Protein AF-A0A524C2J3-F1 (afdb_monomer)

Mean predicted aligned error: 9.8 Å

Radius of gyration: 24.05 Å; Cα contacts (8 Å, |Δi|>4): 630; chains: 1; bounding box: 54×43×80 Å

Nearest PDB structures (foldseek):
  1f35-assembly1_A  TM=3.097E-01  e=4.005E+00  Mus musculus
  5nxs-assembly1_A  TM=2.143E-01  e=4.740E+00  Homo sapiens

Solvent-accessible surface area (backbone atoms only — not comparable to full-atom values): 17442 Å² total; per-residue (Å²): 131,71,32,49,28,33,58,62,60,66,23,78,57,45,54,46,43,82,61,30,35,40,32,39,33,28,34,30,38,31,29,28,42,49,84,61,30,38,32,60,63,39,73,42,32,37,38,36,24,43,32,28,34,34,87,50,83,94,39,43,89,39,78,69,48,78,44,80,75,43,82,50,74,32,69,89,36,64,69,56,37,45,51,48,51,35,52,34,54,51,50,33,58,75,70,66,40,42,68,43,22,35,40,36,24,36,8,58,61,59,72,57,93,68,51,91,83,75,58,92,71,59,67,71,56,44,54,50,45,24,58,38,30,61,66,44,25,78,40,89,79,49,56,45,48,79,42,64,49,99,86,66,51,46,25,35,44,33,40,69,37,50,98,61,31,65,77,75,56,70,80,63,82,42,52,34,50,49,37,55,46,30,70,42,19,32,48,34,37,33,34,38,33,23,21,47,98,28,25,35,32,38,38,46,34,32,48,30,66,39,63,50,82,93,65,84,54,76,79,53,75,40,63,65,48,50,51,49,49,50,44,35,35,70,78,62,65,61,45,38,53,49,19,42,38,38,40,26,29,7,72,56,28,57,71,72,42,91,48,27,91,78,42,69,81,36,68,67,42,48,51,42,52,53,54,48,51,53,51,42,49,53,35,34,47,59,66,69,48,64,90,70,68,64,99,43,67,64,58,57,55,72,68,45,55,76,67,56,43,54,48,53,55,48,54,49,51,50,50,52,50,54,52,54,54,67,74,72,111

pLDDT: mean 86.34, std 11.81, range [40.84, 98.5]

Secondary structure (DSSP, 8-state):
--EEEES--GGGG--B-SSEEEEEEEEEEEEE-TT--EEEEEEEEEEEEEEEEPSSTTTTTSEEEEEEEEEEE-TT-HHHHHHHHHHHHHHHHHTT-EEEEEEEEEE-TT--SS-TTS----HHHHHHHHHHHHHHHT-GGGSPPPEE-TT--EEEEEEEESTTGGGTS---SSHHHHHHHHHT-B-EEEEEEEEETTEEEEEEEEE--B-STT-----EE-HHHHHHHHHIIIII---EEEEEEEEEESGGGGGGSTTHHHHTT-HHHHHHHHHHHHHHHHHHHHHHS-TT--S-HHHHHHHS-HHHHHHHHHHHHHHHHHHHHHTT-

Foldseek 3Di:
DWAKEFPDACLLQWAAAQFWTKWDKWKFWWWAALVRHIYGQFTQWDWIWTFTWDPDPVGSLPTDDIGTPDTDHCLPPLVVVLVRLLNSLVVCLVVVIAGWAMKMKGFHLLPDCDDPQPDPDDPVLSVLLNVLQVVCNHPPQFTADWDADPVRTTITIEAEDDPCRCLNVPDDNGRLSVLLQQAQKWWKWKAWFKTARNHTYGQTQWIFIDRDPPDTRDIDGPPVSSVVCSCCSPVVSRIHTGIIMMTTTHPCSCVVRPCCVVNVPPPSSVVSVVVSVVSSVVSNCVVVVPPDPDPCPPVVLVPDDPVVNVVVVVVVVVVVVVVVVVVVD

Structure (mmCIF, N/CA/C/O backbone):
data_AF-A0A524C2J3-F1
#
_entry.id   AF-A0A524C2J3-F1
#
loop_
_atom_site.group_PDB
_atom_site.id
_atom_site.type_symbol
_atom_site.label_atom_id
_atom_site.label_alt_id
_atom_site.label_comp_id
_atom_site.label_asym_id
_atom_site.label_entity_id
_atom_site.label_seq_id
_atom_site.pdbx_PDB_ins_code
_atom_site.Cartn_x
_atom_site.Cartn_y
_atom_site.Cartn_z
_atom_site.occupancy
_atom_site.B_iso_or_equiv
_atom_site.auth_seq_id
_atom_site.auth_comp_id
_atom_site.auth_asym_id
_atom_site.auth_atom_id
_atom_site.pdbx_PDB_model_num
ATOM 1 N N . MET A 1 1 ? -3.504 -17.099 -0.729 1.00 67.12 1 MET A N 1
ATOM 2 C CA . MET A 1 1 ? -4.853 -16.984 -1.319 1.00 67.12 1 MET A CA 1
ATOM 3 C C . MET A 1 1 ? -4.925 -15.570 -1.822 1.00 67.12 1 MET A C 1
ATOM 5 O O . MET A 1 1 ? -4.769 -14.684 -0.989 1.00 67.12 1 MET A O 1
ATOM 9 N N . PRO A 1 2 ? -5.057 -15.384 -3.138 1.00 83.38 2 PRO A N 1
ATOM 10 C CA . PRO A 1 2 ? -5.010 -14.062 -3.730 1.00 83.38 2 PRO A CA 1
ATOM 11 C C . PRO A 1 2 ? -6.157 -13.193 -3.214 1.00 83.38 2 PRO A C 1
ATOM 13 O O . PRO A 1 2 ? -7.220 -13.700 -2.848 1.00 83.38 2 PRO A O 1
ATOM 16 N N . VAL A 1 3 ? -5.907 -11.893 -3.172 1.00 91.12 3 VAL A N 1
ATOM 17 C CA . VAL A 1 3 ? -6.818 -10.855 -2.702 1.00 91.12 3 VAL A CA 1
ATOM 18 C C . VAL A 1 3 ? -7.221 -9.994 -3.890 1.00 91.12 3 VAL A C 1
ATOM 20 O O . VAL A 1 3 ? -6.366 -9.598 -4.679 1.00 91.12 3 VAL A O 1
ATOM 23 N N . ASP A 1 4 ? -8.505 -9.673 -4.022 1.00 94.44 4 ASP A N 1
ATOM 24 C CA . ASP A 1 4 ? -8.926 -8.699 -5.025 1.00 94.44 4 ASP A CA 1
ATOM 25 C C . ASP A 1 4 ? -8.582 -7.281 -4.545 1.00 94.44 4 ASP A C 1
ATOM 27 O O . ASP A 1 4 ? -8.962 -6.881 -3.442 1.00 94.44 4 ASP A O 1
ATOM 31 N N . PHE A 1 5 ? -7.913 -6.499 -5.393 1.00 96.00 5 PHE A N 1
ATOM 32 C CA . PHE A 1 5 ? -7.704 -5.068 -5.180 1.00 96.00 5 PHE A CA 1
ATOM 33 C C . PHE A 1 5 ? -8.548 -4.271 -6.169 1.00 96.00 5 PHE A C 1
ATOM 35 O O . PHE A 1 5 ? -8.273 -4.249 -7.369 1.00 96.00 5 PHE A O 1
ATOM 42 N N . TYR A 1 6 ? -9.600 -3.641 -5.655 1.00 96.31 6 TYR A N 1
ATOM 43 C CA . TYR A 1 6 ? -10.536 -2.823 -6.411 1.00 96.31 6 TYR A CA 1
ATOM 44 C C . TYR A 1 6 ? -10.010 -1.400 -6.592 1.00 96.31 6 TYR A C 1
ATOM 46 O O . TYR A 1 6 ? -9.532 -0.773 -5.646 1.00 96.31 6 TYR A O 1
ATOM 54 N N . ASN A 1 7 ? -10.172 -0.888 -7.814 1.00 94.25 7 ASN A N 1
ATOM 55 C CA . ASN A 1 7 ? -9.629 0.386 -8.283 1.00 94.25 7 ASN A CA 1
ATOM 56 C C . ASN A 1 7 ? -8.127 0.510 -7.968 1.00 94.25 7 ASN A C 1
ATOM 58 O O . ASN A 1 7 ? -7.727 1.431 -7.256 1.00 94.25 7 ASN A O 1
ATOM 62 N N . PRO A 1 8 ? -7.301 -0.441 -8.438 1.00 93.50 8 PRO A N 1
ATOM 63 C CA . PRO A 1 8 ? -5.896 -0.490 -8.061 1.00 93.50 8 PRO A CA 1
ATOM 64 C C . PRO A 1 8 ? -5.144 0.773 -8.521 1.00 93.50 8 PRO A C 1
ATOM 66 O O . PRO A 1 8 ? -5.479 1.318 -9.578 1.00 93.50 8 PRO A O 1
ATOM 69 N N . PRO A 1 9 ? -4.128 1.222 -7.762 1.00 93.12 9 PRO A N 1
ATOM 70 C CA . PRO A 1 9 ? -3.228 2.305 -8.153 1.00 93.12 9 PRO A CA 1
ATOM 71 C C . PRO A 1 9 ? -2.594 2.063 -9.519 1.00 93.12 9 PRO A C 1
ATOM 73 O O . PRO A 1 9 ? -2.161 0.954 -9.800 1.00 93.12 9 PRO A O 1
ATOM 76 N N . GLU A 1 10 ? -2.478 3.092 -10.353 1.00 90.56 10 GLU A N 1
ATOM 77 C CA . GLU A 1 10 ? -1.939 2.944 -11.716 1.00 90.56 10 GLU A CA 1
ATOM 78 C C . GLU A 1 10 ? -0.479 2.447 -11.715 1.00 90.56 10 GLU A C 1
ATOM 80 O O . GLU A 1 10 ? -0.127 1.582 -12.507 1.00 90.56 10 GLU A O 1
ATOM 85 N N . ALA A 1 11 ? 0.341 2.863 -10.745 1.00 91.19 11 ALA A N 1
ATOM 86 C CA . ALA A 1 11 ? 1.736 2.423 -10.646 1.00 91.19 11 ALA A CA 1
ATOM 87 C C . ALA A 1 11 ? 1.920 0.907 -10.401 1.00 91.19 11 ALA A C 1
ATOM 89 O O . ALA A 1 11 ? 2.955 0.360 -10.768 1.00 91.19 11 ALA A O 1
ATOM 90 N N . ILE A 1 12 ? 0.935 0.195 -9.827 1.00 90.25 12 ILE A N 1
ATOM 91 C CA . ILE A 1 12 ? 1.041 -1.267 -9.608 1.00 90.25 12 ILE A CA 1
ATOM 92 C C . ILE A 1 12 ? 0.841 -2.075 -10.901 1.00 90.25 12 ILE A C 1
ATOM 94 O O . ILE A 1 12 ? 1.170 -3.260 -10.971 1.00 90.25 12 ILE A O 1
ATOM 98 N N . ILE A 1 13 ? 0.246 -1.436 -11.907 1.00 87.31 13 ILE A N 1
ATOM 99 C CA . ILE A 1 13 ? -0.053 -1.997 -13.223 1.00 87.31 13 ILE A CA 1
ATOM 100 C C . ILE A 1 13 ? 0.732 -1.277 -14.319 1.00 87.31 13 ILE A C 1
ATOM 102 O O . ILE A 1 13 ? 0.358 -1.405 -15.480 1.00 87.31 13 ILE A O 1
ATOM 106 N N . ALA A 1 14 ? 1.783 -0.537 -13.949 1.00 85.19 14 ALA A N 1
ATOM 107 C CA . ALA A 1 14 ? 2.591 0.225 -14.885 1.00 85.19 14 ALA A CA 1
ATOM 108 C C . ALA A 1 14 ? 3.114 -0.687 -15.999 1.00 85.19 14 ALA A C 1
ATOM 110 O O . ALA A 1 14 ? 3.692 -1.748 -15.731 1.00 85.19 14 ALA A O 1
ATOM 111 N N . ILE A 1 15 ? 2.873 -0.280 -17.241 1.00 83.44 15 ILE A N 1
ATOM 112 C CA . ILE A 1 15 ? 3.258 -1.041 -18.428 1.00 83.44 15 ILE A CA 1
ATOM 113 C C . ILE A 1 15 ? 4.455 -0.411 -19.133 1.00 83.44 15 ILE A C 1
ATOM 115 O O . ILE A 1 15 ? 4.786 0.757 -18.947 1.00 83.44 15 ILE A O 1
ATOM 119 N N . GLY A 1 16 ? 5.101 -1.196 -19.984 1.00 82.94 16 GLY A N 1
ATOM 120 C CA . GLY A 1 16 ? 6.107 -0.698 -20.907 1.00 82.94 16 GLY A CA 1
ATOM 121 C C . GLY A 1 16 ? 6.212 -1.598 -22.122 1.00 82.94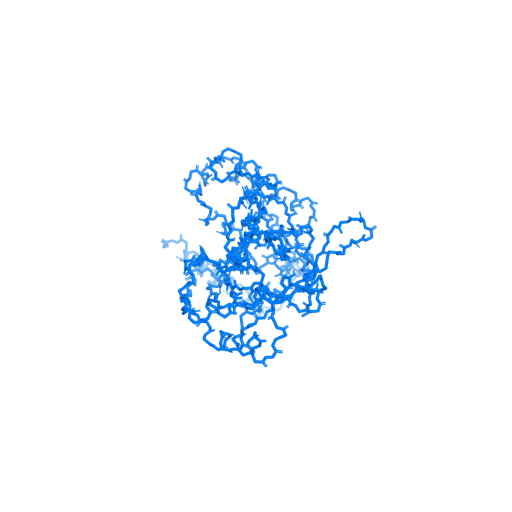 16 GLY A C 1
ATOM 122 O O . GLY A 1 16 ? 5.831 -2.769 -22.070 1.00 82.94 16 GLY A O 1
ATOM 123 N N . ASP A 1 17 ? 6.740 -1.030 -23.193 1.00 84.25 17 ASP A N 1
ATOM 124 C CA . ASP A 1 17 ? 7.004 -1.682 -24.464 1.00 84.25 17 ASP A CA 1
ATOM 125 C C . ASP A 1 17 ? 8.365 -1.232 -25.029 1.00 84.25 17 ASP A C 1
ATOM 127 O O . ASP A 1 17 ? 9.251 -0.781 -24.296 1.00 84.25 17 ASP A O 1
ATOM 131 N N . LYS A 1 18 ? 8.568 -1.435 -26.334 1.00 81.94 18 LYS A N 1
ATOM 132 C CA . LYS A 1 18 ? 9.791 -1.026 -27.036 1.00 81.94 18 LYS A CA 1
ATOM 133 C C . LYS A 1 18 ? 9.883 0.475 -27.269 1.00 81.94 18 LYS A C 1
ATOM 135 O O . LYS A 1 18 ? 10.983 0.972 -27.475 1.00 81.94 18 LYS A O 1
ATOM 140 N N . GLU A 1 19 ? 8.752 1.169 -27.298 1.00 86.12 19 GLU A N 1
ATOM 141 C CA . GLU A 1 19 ? 8.676 2.605 -27.557 1.00 86.12 19 GLU A CA 1
ATOM 142 C C . GLU A 1 19 ? 8.831 3.398 -26.256 1.00 86.12 19 GLU A C 1
ATOM 144 O O . GLU A 1 19 ? 9.357 4.511 -26.267 1.00 86.12 19 GLU A O 1
ATOM 149 N N . GLY A 1 20 ? 8.418 2.835 -25.120 1.00 87.25 20 GLY A N 1
ATOM 150 C CA . GLY A 1 20 ? 8.535 3.516 -23.841 1.00 87.25 20 GLY A CA 1
ATOM 151 C C . GLY A 1 20 ? 8.096 2.712 -22.627 1.00 87.25 20 GLY A C 1
ATOM 152 O O . GLY A 1 20 ? 7.863 1.505 -22.670 1.00 87.25 20 GLY A O 1
ATOM 153 N N . VAL A 1 21 ? 8.017 3.400 -21.494 1.00 89.50 21 VAL A N 1
ATOM 154 C CA . VAL A 1 21 ? 7.597 2.826 -20.214 1.00 89.50 21 VAL A CA 1
ATOM 155 C C . VAL A 1 21 ? 6.834 3.848 -19.380 1.00 89.50 21 VAL A C 1
ATOM 157 O O . VAL A 1 21 ? 7.144 5.041 -19.391 1.00 89.50 21 VAL A O 1
ATOM 160 N N . GLU A 1 22 ? 5.833 3.383 -18.639 1.00 90.62 22 GLU A N 1
ATOM 161 C CA . GLU A 1 22 ? 5.147 4.184 -17.634 1.00 90.62 22 GLU A CA 1
ATOM 162 C C . GLU A 1 22 ? 6.023 4.346 -16.394 1.00 90.62 22 GLU A C 1
ATOM 164 O O . GLU A 1 22 ? 6.475 3.371 -15.791 1.00 90.62 22 GLU A O 1
ATOM 169 N N . LEU A 1 23 ? 6.234 5.599 -16.001 1.00 90.88 23 LEU A N 1
ATOM 170 C CA . LEU A 1 23 ? 7.010 5.980 -14.833 1.00 90.88 23 LEU A CA 1
ATOM 171 C C . LEU A 1 23 ? 6.230 6.918 -13.923 1.00 90.88 23 LEU A C 1
ATOM 173 O O . LEU A 1 23 ? 5.396 7.701 -14.379 1.00 90.88 23 LEU A O 1
ATOM 177 N N . GLY A 1 24 ? 6.573 6.896 -12.642 1.00 91.44 24 GLY A N 1
ATOM 178 C CA . GLY A 1 24 ? 6.056 7.794 -11.628 1.00 91.44 24 GLY A CA 1
ATOM 179 C C . GLY A 1 24 ? 5.605 7.053 -10.376 1.00 91.44 24 GLY A C 1
ATOM 180 O O . GLY A 1 24 ? 6.148 6.006 -10.032 1.00 91.44 24 GLY A O 1
ATOM 181 N N . GLY A 1 25 ? 4.623 7.598 -9.665 1.00 93.19 25 GLY A N 1
ATOM 182 C CA . GLY A 1 25 ? 4.193 7.028 -8.398 1.00 93.19 25 GLY A CA 1
ATOM 183 C C . GLY A 1 25 ? 2.771 7.372 -7.993 1.00 93.19 25 GLY A C 1
ATOM 184 O O . GLY A 1 25 ? 2.171 8.356 -8.435 1.00 93.19 25 GLY A O 1
ATOM 185 N N . VAL A 1 26 ? 2.230 6.534 -7.113 1.00 95.44 26 VAL A N 1
ATOM 186 C CA . VAL A 1 26 ? 0.886 6.678 -6.558 1.00 95.44 26 VAL A CA 1
ATOM 187 C C . VAL A 1 26 ? 0.903 6.367 -5.071 1.00 95.44 26 VAL A C 1
ATOM 189 O O . VAL A 1 2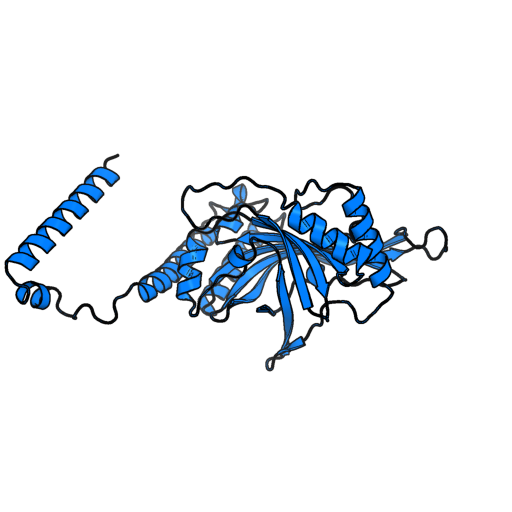6 ? 1.255 5.258 -4.672 1.00 95.44 26 VAL A O 1
ATOM 192 N N . LYS A 1 27 ? 0.411 7.310 -4.264 1.00 96.75 27 LYS A N 1
ATOM 193 C CA . LYS A 1 27 ? 0.181 7.121 -2.828 1.00 96.75 27 LYS A CA 1
ATOM 194 C C . LYS A 1 27 ? -1.307 7.232 -2.525 1.00 96.75 27 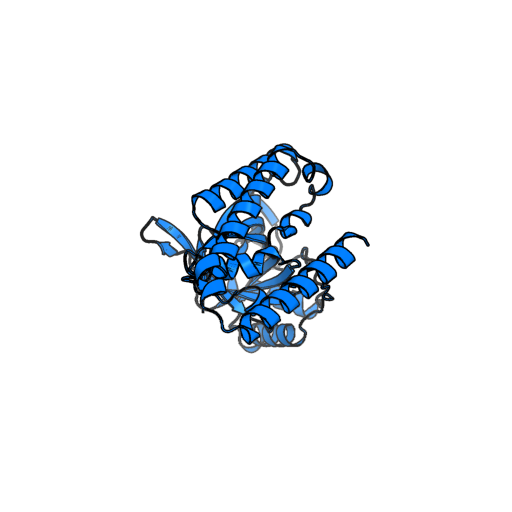LYS A C 1
ATOM 196 O O . LYS A 1 27 ? -1.923 8.268 -2.782 1.00 96.75 27 LYS A O 1
ATOM 201 N N . THR A 1 28 ? -1.884 6.178 -1.957 1.00 97.50 28 THR A N 1
ATOM 202 C CA . THR A 1 28 ? -3.331 6.043 -1.744 1.00 97.50 28 THR A CA 1
ATOM 203 C C . THR A 1 28 ? -3.685 5.601 -0.327 1.00 97.50 28 THR A C 1
ATOM 205 O O . THR A 1 28 ? -2.967 4.835 0.315 1.00 97.50 28 THR A O 1
ATOM 208 N N . LEU A 1 29 ? -4.848 6.049 0.135 1.00 98.31 29 LEU A N 1
ATOM 209 C CA . LEU A 1 29 ? -5.560 5.544 1.301 1.00 98.31 29 LEU A CA 1
ATOM 210 C C . LEU A 1 29 ? -6.307 4.266 0.905 1.00 98.31 29 LEU A C 1
ATOM 212 O O . LEU A 1 29 ? -7.045 4.252 -0.086 1.00 98.31 29 LEU A O 1
ATOM 216 N N . VAL A 1 30 ? -6.112 3.194 1.672 1.00 98.38 30 VAL A N 1
ATOM 217 C CA . VAL A 1 30 ? -6.676 1.875 1.365 1.00 98.38 30 VAL A CA 1
ATOM 218 C C . VAL A 1 30 ? -7.537 1.376 2.511 1.00 98.38 30 VAL A C 1
ATOM 220 O O . VAL A 1 30 ? -7.199 1.523 3.688 1.00 98.38 30 VAL A O 1
ATOM 223 N N . SER A 1 31 ? -8.652 0.743 2.164 1.00 98.06 31 SER A N 1
ATOM 224 C CA . SER A 1 31 ? -9.509 0.026 3.103 1.00 98.06 31 SER A CA 1
ATOM 225 C C . SER A 1 31 ? -9.599 -1.461 2.764 1.00 98.06 31 SER A C 1
ATOM 227 O O . SER A 1 31 ? -9.235 -1.885 1.664 1.00 98.06 31 SER A O 1
ATOM 229 N N . ILE A 1 32 ? -10.107 -2.243 3.718 1.00 97.06 32 ILE A N 1
ATOM 230 C CA . ILE A 1 32 ? -10.481 -3.643 3.524 1.00 97.06 32 ILE A CA 1
ATOM 231 C C . ILE A 1 32 ? -11.932 -3.918 3.907 1.00 97.06 32 ILE A C 1
ATOM 233 O O . ILE A 1 32 ? -12.475 -3.320 4.841 1.00 97.06 32 ILE A O 1
ATOM 237 N N . ASP A 1 33 ? -12.552 -4.863 3.201 1.00 94.94 33 ASP A N 1
ATOM 238 C CA . ASP A 1 33 ? -13.865 -5.408 3.551 1.00 94.94 33 ASP A CA 1
ATOM 239 C C . ASP A 1 33 ? -13.766 -6.687 4.411 1.00 94.94 33 ASP A C 1
ATOM 241 O O . ASP A 1 33 ? -12.694 -7.154 4.796 1.00 94.94 33 ASP A O 1
ATOM 245 N N . GLN A 1 34 ? -14.923 -7.279 4.717 1.00 91.62 34 GLN A N 1
ATOM 246 C CA . GLN A 1 34 ? -15.025 -8.527 5.483 1.00 91.62 34 GLN A CA 1
ATOM 247 C C . GLN A 1 34 ? -14.407 -9.754 4.786 1.00 91.62 34 GLN A C 1
ATOM 249 O O . GLN A 1 34 ? -14.156 -10.752 5.452 1.00 91.62 34 GLN A O 1
ATOM 254 N N . ASN A 1 35 ? -14.194 -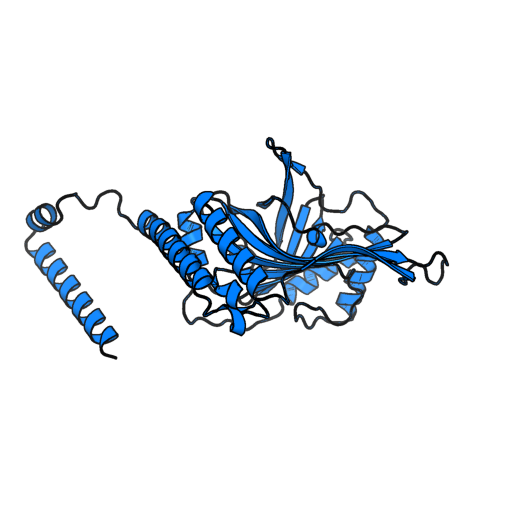9.693 3.468 1.00 90.88 35 ASN A N 1
ATOM 255 C CA . ASN A 1 35 ? -13.578 -10.753 2.671 1.00 90.88 35 ASN A CA 1
ATOM 256 C C . ASN A 1 35 ? -12.079 -10.494 2.452 1.00 90.88 35 ASN A C 1
ATOM 258 O O . ASN A 1 35 ? -11.450 -11.202 1.669 1.00 90.88 35 ASN A O 1
ATOM 262 N N . HIS A 1 36 ? -11.520 -9.491 3.136 1.00 91.88 36 HIS A N 1
ATOM 263 C CA . HIS A 1 36 ? -10.140 -9.047 2.999 1.00 91.88 36 HIS A CA 1
ATOM 264 C C . HIS A 1 36 ? -9.797 -8.446 1.628 1.00 91.88 36 HIS A C 1
ATOM 266 O O . HIS A 1 36 ? -8.624 -8.360 1.298 1.00 91.88 36 HIS A O 1
ATOM 272 N N . ASN A 1 37 ? -10.780 -8.007 0.835 1.00 94.75 37 ASN A N 1
ATOM 273 C CA . ASN A 1 37 ? -10.503 -7.318 -0.428 1.00 94.75 37 ASN A CA 1
ATOM 274 C C . ASN A 1 37 ? -9.999 -5.902 -0.163 1.00 94.75 37 ASN A C 1
ATOM 276 O O . ASN A 1 37 ? -10.549 -5.220 0.702 1.00 94.75 37 ASN A O 1
ATOM 280 N N . PHE A 1 38 ? -9.026 -5.439 -0.945 1.00 96.88 38 PHE A N 1
ATOM 281 C CA . PHE A 1 38 ? -8.523 -4.069 -0.867 1.00 96.88 38 PHE A CA 1
ATOM 282 C C . PHE A 1 38 ? -9.335 -3.119 -1.740 1.00 96.88 38 PHE A C 1
ATOM 284 O O . PHE A 1 38 ? -9.786 -3.480 -2.829 1.00 96.88 38 PHE A O 1
ATOM 291 N N . PHE A 1 39 ? -9.469 -1.876 -1.285 1.00 97.50 39 PHE A N 1
ATOM 292 C CA . PHE A 1 39 ? -10.118 -0.802 -2.029 1.00 97.50 39 PHE A CA 1
ATOM 293 C C . PHE A 1 39 ? -9.306 0.479 -1.913 1.00 97.50 39 PHE A C 1
ATOM 295 O O . PHE A 1 39 ? -9.003 0.919 -0.804 1.00 97.50 39 PHE A O 1
ATOM 302 N N . THR A 1 40 ? -9.007 1.096 -3.050 1.00 97.44 40 THR A N 1
ATOM 303 C CA . THR A 1 40 ? -8.544 2.484 -3.093 1.00 97.44 40 THR A CA 1
ATOM 304 C C . THR A 1 40 ? -9.724 3.395 -2.770 1.00 97.44 40 THR A C 1
ATOM 306 O O . THR A 1 40 ? -10.709 3.402 -3.510 1.00 97.44 40 THR A O 1
ATOM 309 N N . GLU A 1 41 ? -9.637 4.129 -1.661 1.00 96.69 41 GLU A N 1
ATOM 310 C CA . GLU A 1 41 ? -10.705 5.036 -1.207 1.00 96.69 41 GLU A CA 1
ATOM 311 C C . GLU A 1 41 ? -10.370 6.512 -1.476 1.00 96.69 41 GLU A C 1
ATOM 313 O O . GLU A 1 41 ? -11.267 7.324 -1.671 1.00 96.69 41 GLU A O 1
ATOM 318 N N . GLY A 1 42 ? -9.086 6.874 -1.535 1.00 93.94 42 GLY A N 1
ATOM 319 C CA . GLY A 1 42 ? -8.667 8.244 -1.824 1.00 93.94 42 GLY A CA 1
ATOM 320 C C . GLY A 1 42 ? -7.184 8.342 -2.162 1.00 93.94 42 GLY A C 1
ATOM 321 O O . GLY A 1 42 ? -6.369 7.638 -1.576 1.00 93.94 42 GLY A O 1
ATOM 322 N N . ASN A 1 43 ? -6.826 9.238 -3.081 1.00 94.81 43 ASN A N 1
ATOM 323 C CA . ASN A 1 43 ? -5.444 9.433 -3.523 1.00 94.81 43 ASN A CA 1
ATOM 324 C C . ASN A 1 43 ? -4.820 10.652 -2.838 1.00 94.81 43 ASN A C 1
ATOM 326 O O . ASN A 1 43 ? -5.422 11.723 -2.800 1.00 94.81 43 ASN A O 1
ATOM 330 N N . ILE A 1 44 ? -3.600 10.493 -2.327 1.00 96.19 44 ILE A N 1
ATOM 331 C CA . ILE A 1 44 ? -2.775 11.599 -1.821 1.00 96.19 44 ILE A CA 1
ATOM 332 C C . ILE A 1 44 ? -2.006 12.218 -2.982 1.00 96.19 44 ILE A C 1
ATOM 334 O O . ILE A 1 44 ? -1.985 13.438 -3.133 1.00 96.19 44 ILE A O 1
ATOM 338 N N . PHE A 1 45 ? -1.404 11.374 -3.820 1.00 95.88 45 PHE A N 1
ATOM 339 C CA . PHE A 1 45 ? -0.918 11.800 -5.120 1.00 95.88 45 PHE A CA 1
ATOM 340 C C . PHE A 1 45 ? -0.963 10.668 -6.145 1.00 95.88 45 PHE A C 1
ATOM 342 O O . PHE A 1 45 ? -0.971 9.482 -5.812 1.00 95.88 45 PHE A O 1
ATOM 349 N N . THR A 1 46 ? -0.994 11.062 -7.406 1.00 95.75 46 THR A N 1
ATOM 350 C CA . THR A 1 46 ? -0.793 10.241 -8.591 1.00 95.75 46 THR A CA 1
ATOM 351 C C . THR A 1 46 ? -0.022 11.088 -9.583 1.00 95.75 46 THR A C 1
ATOM 353 O O . THR A 1 46 ? -0.523 12.104 -10.059 1.00 95.75 46 THR A O 1
ATOM 356 N N . GLU A 1 47 ? 1.192 10.664 -9.886 1.00 94.25 47 GLU A N 1
ATOM 357 C CA . GLU A 1 47 ? 2.059 11.297 -10.867 1.00 94.25 47 GLU A CA 1
ATOM 358 C C . GLU A 1 47 ? 2.505 10.186 -11.808 1.00 94.25 47 GLU A C 1
ATOM 360 O O . GLU A 1 47 ? 3.329 9.373 -11.422 1.00 94.25 47 GLU A O 1
ATOM 365 N N . MET A 1 48 ? 1.920 10.102 -13.001 1.00 94.56 48 MET A N 1
ATOM 366 C CA . MET A 1 48 ? 2.244 9.080 -13.999 1.00 94.56 48 MET A CA 1
ATOM 367 C C . MET A 1 48 ? 2.630 9.755 -15.311 1.00 94.56 48 MET A C 1
ATOM 369 O O . MET A 1 48 ? 1.976 10.701 -15.764 1.00 94.56 48 MET A O 1
ATOM 373 N N . SER A 1 49 ? 3.699 9.271 -15.927 1.00 93.62 49 SER A N 1
ATOM 374 C CA . SER A 1 49 ? 4.235 9.765 -17.190 1.00 93.62 49 SER A CA 1
ATOM 375 C C . SER A 1 49 ? 4.616 8.603 -18.094 1.00 93.62 49 SER A C 1
ATOM 377 O O . SER A 1 49 ? 5.107 7.585 -17.626 1.00 93.62 49 SER A O 1
ATOM 379 N N . TRP A 1 50 ? 4.461 8.790 -19.398 1.00 93.75 50 TRP A N 1
ATOM 380 C CA . TRP A 1 50 ? 5.055 7.918 -20.400 1.00 93.75 50 TRP A CA 1
ATOM 381 C C . TRP A 1 50 ? 6.447 8.441 -20.749 1.00 93.75 50 TRP A C 1
ATOM 383 O O . TRP A 1 50 ? 6.579 9.574 -21.221 1.00 93.75 50 TRP A O 1
ATOM 393 N N . ALA A 1 51 ? 7.479 7.644 -20.501 1.00 91.19 51 ALA A N 1
ATOM 394 C CA . ALA A 1 51 ? 8.842 7.929 -20.924 1.00 91.19 51 ALA A CA 1
ATOM 395 C C . ALA A 1 51 ? 9.141 7.192 -22.227 1.00 91.19 51 ALA A C 1
ATOM 397 O O . ALA A 1 51 ? 9.110 5.967 -22.263 1.00 91.19 51 ALA A O 1
ATOM 398 N N . THR A 1 52 ? 9.411 7.944 -23.290 1.00 91.00 52 THR A N 1
ATOM 399 C CA . THR A 1 52 ? 9.737 7.406 -24.618 1.00 91.00 52 THR A CA 1
ATOM 400 C C . THR A 1 52 ? 11.239 7.166 -24.724 1.00 91.00 52 THR A C 1
ATOM 402 O O . THR A 1 52 ? 12.023 8.008 -24.274 1.00 91.00 52 THR A O 1
ATOM 405 N N . PHE A 1 53 ? 11.640 6.035 -25.300 1.00 88.06 53 PHE A N 1
ATOM 406 C CA . PHE A 1 53 ? 13.047 5.730 -25.558 1.00 88.06 53 PHE A CA 1
ATOM 407 C C . PHE A 1 53 ? 13.538 6.368 -26.862 1.00 88.06 53 PHE A C 1
ATOM 409 O O . PHE A 1 53 ? 12.741 6.691 -27.741 1.00 88.06 53 PHE A O 1
ATOM 416 N N . TYR A 1 54 ? 14.854 6.538 -26.999 1.00 85.50 54 TYR A N 1
ATOM 417 C CA . TYR A 1 54 ? 15.447 6.943 -28.277 1.00 85.50 54 TYR A CA 1
ATOM 418 C C . TYR A 1 54 ? 15.186 5.898 -29.372 1.00 85.50 54 TYR A C 1
ATOM 420 O O . TYR A 1 54 ? 15.226 4.693 -29.126 1.00 85.50 54 TYR A O 1
ATOM 428 N N . GLU A 1 55 ? 14.978 6.362 -30.608 1.00 80.94 55 GLU A N 1
ATOM 429 C CA . GLU A 1 55 ? 14.828 5.483 -31.776 1.00 80.94 55 GLU A CA 1
ATOM 430 C C . GLU A 1 55 ? 16.166 4.866 -32.231 1.00 80.94 55 GLU A C 1
ATOM 432 O O . GLU A 1 55 ? 16.170 3.844 -32.923 1.00 80.94 55 GLU A O 1
ATOM 437 N N . GLU A 1 56 ? 17.312 5.465 -31.876 1.00 85.12 56 GLU A N 1
ATOM 438 C CA . GLU A 1 56 ? 18.625 4.933 -32.250 1.00 85.12 56 GLU A CA 1
ATOM 439 C C . GLU A 1 56 ? 18.953 3.634 -31.491 1.00 85.12 56 GLU A C 1
ATOM 441 O O . GLU A 1 56 ? 18.869 3.576 -30.265 1.00 85.12 56 GLU A O 1
ATOM 446 N N . GLU A 1 57 ? 19.375 2.580 -32.207 1.00 74.12 57 GLU A N 1
ATOM 447 C CA . GLU A 1 57 ? 19.619 1.249 -31.618 1.00 74.12 57 GLU A CA 1
ATOM 448 C C . GLU A 1 57 ? 20.594 1.282 -30.427 1.00 74.12 57 GLU A C 1
ATOM 450 O O . GLU A 1 57 ? 20.394 0.556 -29.453 1.00 74.12 57 GLU A O 1
ATOM 455 N N . ASP A 1 58 ? 21.623 2.133 -30.470 1.00 79.25 58 ASP A N 1
ATOM 456 C CA . ASP A 1 58 ? 22.630 2.282 -29.415 1.00 79.25 58 ASP A CA 1
ATOM 457 C C . ASP A 1 58 ? 22.146 3.084 -28.193 1.00 79.25 58 ASP A C 1
ATOM 459 O O . ASP A 1 58 ? 22.779 3.022 -27.135 1.00 79.25 58 ASP A O 1
ATOM 463 N N . LEU A 1 59 ? 21.012 3.781 -28.312 1.00 78.44 59 LEU A N 1
ATOM 464 C CA . LEU A 1 59 ? 20.387 4.584 -27.258 1.00 78.44 59 LEU A CA 1
ATOM 465 C C . LEU A 1 59 ? 18.980 4.100 -26.879 1.00 78.44 59 LEU A C 1
ATOM 467 O O . LEU A 1 59 ? 18.368 4.690 -25.996 1.00 78.44 59 LEU A O 1
ATOM 471 N N . SER A 1 60 ? 18.501 3.003 -27.467 1.00 73.38 60 SER A N 1
ATOM 472 C CA . SER A 1 60 ? 17.142 2.449 -27.311 1.00 73.38 60 SER A CA 1
ATOM 473 C C . SER A 1 60 ? 16.708 2.087 -25.880 1.00 73.38 60 SER A C 1
ATOM 475 O O . SER A 1 60 ? 15.546 1.777 -25.641 1.00 73.38 60 SER A O 1
ATOM 477 N N . ASP A 1 61 ? 17.619 2.153 -24.908 1.00 70.56 61 ASP A N 1
ATOM 478 C CA . ASP A 1 61 ? 17.344 1.975 -23.477 1.00 70.56 61 ASP A CA 1
ATOM 479 C C . ASP A 1 61 ? 17.410 3.289 -22.670 1.00 70.56 61 ASP A C 1
ATOM 481 O O . ASP A 1 61 ? 17.236 3.275 -21.450 1.00 70.56 61 ASP A O 1
ATOM 485 N N . GLN A 1 62 ? 17.694 4.421 -23.316 1.00 82.31 62 GLN A N 1
ATOM 486 C CA . GLN A 1 62 ? 17.741 5.746 -22.700 1.00 82.31 62 GLN A CA 1
ATOM 487 C C . GLN A 1 62 ? 16.443 6.500 -22.968 1.00 82.31 62 GLN A C 1
ATOM 489 O O . GLN A 1 62 ? 15.869 6.404 -24.050 1.00 82.31 62 GLN A O 1
ATOM 494 N N . ILE A 1 63 ? 15.992 7.271 -21.980 1.00 84.25 63 ILE A N 1
ATOM 495 C CA . ILE A 1 63 ? 14.797 8.102 -22.121 1.00 84.25 63 ILE A CA 1
ATOM 496 C C . ILE A 1 63 ? 15.143 9.352 -22.926 1.00 84.25 63 ILE A C 1
ATOM 498 O O . ILE A 1 63 ? 16.036 10.110 -22.542 1.00 84.25 63 ILE A O 1
ATOM 502 N N . ASP A 1 64 ? 14.393 9.579 -23.998 1.00 87.81 64 ASP A N 1
ATOM 503 C CA . ASP A 1 64 ? 14.438 10.801 -24.799 1.00 87.81 64 ASP A CA 1
ATOM 504 C C . ASP A 1 64 ? 13.494 11.863 -24.217 1.00 87.81 64 ASP A C 1
ATOM 506 O O . ASP A 1 64 ? 13.898 12.972 -23.858 1.00 87.81 64 ASP A O 1
ATOM 510 N N . MET A 1 65 ? 12.224 11.493 -24.032 1.00 88.75 65 MET A N 1
ATOM 511 C CA . MET A 1 65 ? 11.165 12.429 -23.662 1.00 88.75 65 MET A CA 1
ATOM 512 C C . MET A 1 65 ? 10.226 11.854 -22.603 1.00 88.75 65 MET A C 1
ATOM 514 O O . MET A 1 65 ? 9.916 10.666 -22.596 1.00 88.75 65 MET A O 1
ATOM 518 N N . PHE A 1 66 ? 9.707 12.739 -21.749 1.00 90.44 66 PHE A N 1
ATOM 519 C CA . PHE A 1 66 ? 8.633 12.437 -20.808 1.00 90.44 66 PHE A CA 1
ATOM 520 C C . PHE A 1 66 ? 7.347 13.144 -21.223 1.00 90.44 66 PHE A C 1
ATOM 522 O O . PHE A 1 66 ? 7.331 14.359 -21.431 1.00 90.44 66 PHE A O 1
ATOM 529 N N . MET A 1 67 ? 6.252 12.394 -21.269 1.00 92.31 67 MET A N 1
ATOM 530 C CA . MET A 1 67 ? 4.908 12.927 -21.434 1.00 92.31 67 MET A CA 1
ATOM 531 C C . MET A 1 67 ? 4.083 12.603 -20.192 1.00 92.31 67 MET A C 1
ATOM 533 O O . MET A 1 67 ? 3.745 11.447 -19.949 1.00 92.31 67 MET A O 1
ATOM 537 N N . THR A 1 68 ? 3.723 13.622 -19.413 1.00 93.19 68 THR A N 1
ATOM 538 C CA . THR A 1 68 ? 2.823 13.446 -18.269 1.00 93.19 68 THR A CA 1
ATOM 539 C C . THR A 1 68 ? 1.464 12.940 -18.745 1.00 93.19 68 THR A C 1
ATOM 541 O O . THR A 1 68 ? 0.792 13.597 -19.539 1.00 93.19 68 THR A O 1
ATOM 544 N N . GLN A 1 69 ? 1.052 11.781 -18.238 1.00 92.69 69 GLN A N 1
ATOM 545 C CA . GLN A 1 69 ? -0.266 11.203 -18.497 1.00 92.69 69 GLN A CA 1
ATOM 546 C C . GLN A 1 69 ? -1.270 11.638 -17.430 1.00 92.69 69 GLN A C 1
ATOM 548 O O . GLN A 1 69 ? -2.422 11.937 -17.749 1.00 92.69 69 GLN A O 1
ATOM 553 N N . LYS A 1 70 ? -0.834 11.703 -16.166 1.00 93.19 70 LYS A N 1
ATOM 554 C CA . LYS A 1 70 ? -1.685 12.073 -15.036 1.00 93.19 70 LYS A CA 1
ATOM 555 C C . LYS A 1 70 ? -0.888 12.762 -13.936 1.00 93.19 70 LYS A C 1
ATOM 557 O O . LYS A 1 70 ? 0.200 12.321 -13.581 1.00 93.19 70 LYS A O 1
ATOM 562 N N . TYR A 1 71 ? -1.461 13.831 -13.393 1.00 93.75 71 TYR A N 1
ATOM 563 C CA . TYR A 1 71 ? -0.911 14.560 -12.258 1.00 93.75 71 TYR A CA 1
ATOM 564 C C . TYR A 1 71 ? -2.051 15.057 -11.366 1.00 93.75 71 TYR A C 1
ATOM 566 O O . TYR A 1 71 ? -2.773 15.990 -11.716 1.00 93.75 71 TYR A O 1
ATOM 574 N N . GLU A 1 72 ? -2.225 14.414 -10.219 1.00 93.56 72 GLU A N 1
ATOM 575 C CA . GLU A 1 72 ? -3.188 14.775 -9.180 1.00 93.56 72 GLU A CA 1
ATOM 576 C C . GLU A 1 72 ? -2.465 14.678 -7.841 1.00 93.56 72 GLU A C 1
ATOM 578 O O . GLU A 1 72 ? -2.005 13.600 -7.484 1.00 93.56 72 GLU A O 1
ATOM 583 N N . SER A 1 73 ? -2.331 15.772 -7.092 1.00 94.25 73 SER A N 1
ATOM 584 C CA . SER A 1 73 ? -1.594 15.755 -5.826 1.00 94.25 73 SER A CA 1
ATOM 585 C C . SER A 1 73 ? -2.200 16.720 -4.819 1.00 94.25 73 SER A C 1
ATOM 587 O O . SER A 1 73 ? -2.479 17.874 -5.136 1.00 94.25 73 SER A O 1
ATOM 589 N N . VAL A 1 74 ? -2.381 16.236 -3.593 1.00 94.75 74 VAL A N 1
ATOM 590 C CA . VAL A 1 74 ? -2.657 17.046 -2.398 1.00 94.75 74 VAL A CA 1
ATOM 591 C C . VAL A 1 74 ? -1.492 16.989 -1.409 1.00 94.75 74 VAL A C 1
ATOM 593 O O . VAL A 1 74 ? -1.619 17.440 -0.275 1.00 94.75 74 VAL A O 1
ATOM 596 N N . ARG A 1 75 ? -0.353 16.409 -1.815 1.00 88.94 75 ARG A N 1
ATOM 597 C CA . ARG A 1 75 ? 0.810 16.165 -0.948 1.00 88.94 75 ARG A CA 1
ATOM 598 C C . ARG A 1 75 ? 1.348 17.443 -0.307 1.00 88.94 75 ARG A C 1
ATOM 600 O O . ARG A 1 75 ? 1.870 17.387 0.796 1.00 88.94 75 ARG A O 1
ATOM 607 N N . GLU A 1 76 ? 1.194 18.571 -0.992 1.00 91.75 76 GLU A N 1
ATOM 608 C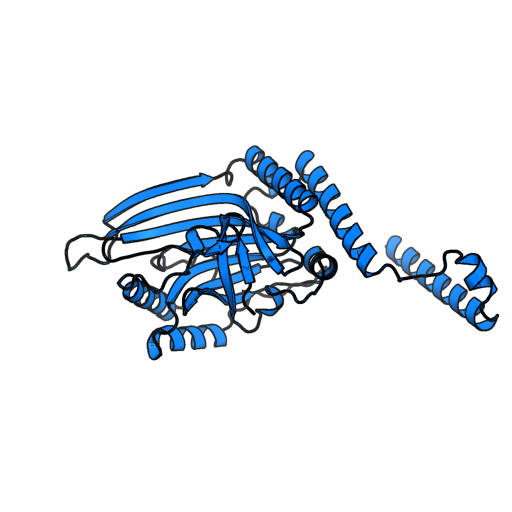 CA . GLU A 1 76 ? 1.716 19.883 -0.593 1.00 91.75 76 GLU A CA 1
ATOM 609 C C . GLU A 1 76 ? 0.608 20.856 -0.137 1.00 91.75 76 GLU A C 1
ATOM 611 O O . GLU A 1 76 ? 0.897 22.003 0.195 1.00 91.75 76 GLU A O 1
ATOM 616 N N . ASP A 1 77 ? -0.653 20.403 -0.077 1.00 96.38 77 ASP A N 1
ATOM 617 C CA . ASP A 1 77 ? -1.815 21.199 0.339 1.00 96.38 77 ASP A CA 1
ATOM 618 C C . ASP A 1 77 ? -2.442 20.609 1.622 1.00 96.38 77 ASP A C 1
ATOM 620 O O . ASP A 1 77 ? -3.186 19.623 1.556 1.00 96.38 77 ASP A O 1
ATOM 624 N N . PRO A 1 78 ? -2.174 21.203 2.803 1.00 97.00 78 PRO A N 1
ATOM 625 C CA . PRO A 1 78 ? -2.705 20.715 4.073 1.00 97.00 78 PRO A CA 1
ATOM 626 C C . PRO A 1 78 ? -4.238 20.664 4.131 1.00 97.00 78 PRO A C 1
ATOM 628 O O . PRO A 1 78 ? -4.796 19.718 4.690 1.00 97.00 78 PRO A O 1
ATOM 631 N N . GLU A 1 79 ? -4.933 21.657 3.567 1.00 97.69 79 GLU A N 1
ATOM 632 C CA . GLU A 1 79 ? -6.398 21.737 3.628 1.00 97.69 79 GLU A CA 1
ATOM 633 C C . GLU A 1 79 ? -7.035 20.674 2.729 1.00 97.69 79 GLU A C 1
ATOM 635 O O . GLU A 1 79 ? -7.961 19.964 3.143 1.00 97.69 79 GLU A O 1
ATOM 640 N N . ALA A 1 80 ? -6.513 20.516 1.509 1.00 97.31 80 ALA A N 1
ATOM 641 C CA . ALA A 1 80 ? -6.971 19.478 0.594 1.00 97.31 80 ALA A CA 1
ATOM 642 C C . ALA A 1 80 ? -6.668 18.072 1.134 1.00 97.31 80 ALA A C 1
ATOM 644 O O . ALA A 1 80 ? -7.528 17.191 1.052 1.00 97.31 80 ALA A O 1
ATOM 645 N N . LEU A 1 81 ? -5.499 17.871 1.753 1.00 97.75 81 LEU A N 1
ATOM 646 C CA . LEU A 1 81 ? -5.131 16.605 2.384 1.00 97.75 81 LEU A CA 1
ATOM 647 C C . LEU A 1 81 ? -6.083 16.243 3.531 1.00 97.75 81 LEU A C 1
ATOM 649 O O . LEU A 1 81 ? -6.604 15.126 3.563 1.00 97.75 81 LEU A O 1
ATOM 653 N N . VAL A 1 82 ? -6.380 17.189 4.433 1.00 98.19 82 VAL A N 1
ATOM 654 C CA . VAL A 1 82 ? -7.377 16.989 5.500 1.00 98.19 82 VAL A CA 1
ATOM 655 C C . VAL A 1 82 ? -8.725 16.602 4.906 1.00 98.19 82 VAL A C 1
ATOM 657 O O . VAL A 1 82 ? -9.341 15.637 5.360 1.00 98.19 82 VAL A O 1
ATOM 660 N N . LYS A 1 83 ? -9.180 17.316 3.872 1.00 98.06 83 LYS A N 1
ATOM 661 C CA . LYS A 1 83 ? -10.466 17.047 3.227 1.00 98.06 83 LYS A CA 1
ATOM 662 C C . LYS A 1 83 ? -10.540 15.625 2.667 1.00 98.06 83 LYS A C 1
ATOM 664 O O . LYS A 1 83 ? -11.549 14.960 2.896 1.00 98.06 83 LYS A O 1
ATOM 669 N N . ILE A 1 84 ? -9.488 15.160 1.986 1.00 97.88 84 ILE A N 1
ATOM 670 C CA . ILE A 1 84 ? -9.410 13.801 1.428 1.00 97.88 84 ILE A CA 1
ATOM 671 C C . ILE A 1 84 ? -9.421 12.744 2.533 1.00 97.88 84 ILE A C 1
ATOM 673 O O . ILE A 1 84 ? -10.166 11.768 2.434 1.00 97.88 84 ILE A O 1
ATOM 677 N N . ILE A 1 85 ? -8.642 12.928 3.603 1.00 98.31 85 ILE A N 1
ATOM 678 C CA . ILE A 1 85 ? -8.615 11.970 4.718 1.00 98.31 85 ILE A CA 1
ATOM 679 C C . ILE A 1 85 ? -9.994 11.903 5.382 1.00 98.31 85 ILE A C 1
ATOM 681 O O . ILE A 1 85 ? -10.535 10.817 5.583 1.00 98.31 85 ILE A O 1
ATOM 685 N N . VAL A 1 86 ? -10.597 13.055 5.681 1.00 98.50 86 VAL A N 1
ATOM 686 C CA . VAL A 1 86 ? -11.909 13.137 6.335 1.00 98.50 86 VAL A CA 1
ATOM 687 C C . VAL A 1 86 ? -12.998 12.476 5.489 1.00 98.50 86 VAL A C 1
ATOM 689 O O . VAL A 1 86 ? -13.764 11.669 6.022 1.00 98.50 86 VAL A O 1
ATOM 692 N N . SER A 1 87 ? -13.076 12.776 4.186 1.00 98.25 87 SER A N 1
ATOM 693 C CA . SER A 1 87 ? -14.072 12.150 3.306 1.00 98.25 87 SER A CA 1
ATOM 694 C C . SER A 1 87 ? -13.871 10.639 3.226 1.00 98.25 87 SER A C 1
ATOM 696 O O . SER A 1 87 ? -14.830 9.892 3.411 1.00 98.25 87 SER A O 1
ATOM 698 N N . THR A 1 88 ? -12.621 10.197 3.067 1.00 98.25 88 THR A N 1
ATOM 699 C CA . THR A 1 88 ? -12.251 8.778 3.005 1.00 98.25 88 THR A CA 1
ATOM 700 C C . THR A 1 88 ? -12.679 8.029 4.265 1.00 98.25 88 THR A C 1
ATOM 702 O O . THR A 1 88 ? -13.305 6.973 4.186 1.00 98.25 88 THR A O 1
ATOM 705 N N . ILE A 1 89 ? -12.401 8.580 5.450 1.00 98.50 89 ILE A N 1
ATOM 706 C CA . ILE A 1 89 ? -12.777 7.953 6.721 1.00 98.50 89 ILE A CA 1
ATOM 707 C C . ILE A 1 89 ? -14.297 7.775 6.826 1.00 98.50 89 ILE A C 1
ATOM 709 O O . ILE A 1 89 ? -14.766 6.693 7.189 1.00 98.50 89 ILE A O 1
ATOM 713 N N . TYR A 1 90 ? -15.085 8.794 6.477 1.00 98.38 90 TYR A N 1
ATOM 714 C CA . TYR A 1 90 ? -16.544 8.670 6.508 1.00 98.38 90 TYR A CA 1
ATOM 715 C C . TYR A 1 90 ? -17.075 7.684 5.462 1.00 98.38 90 TYR A C 1
ATOM 717 O O . TYR A 1 90 ? -18.002 6.930 5.762 1.00 98.38 90 TYR A O 1
ATOM 725 N N . GLU A 1 91 ? -16.494 7.641 4.264 1.00 98.00 91 GLU A N 1
ATOM 726 C CA . GLU A 1 91 ? -16.853 6.661 3.233 1.00 98.00 91 GLU A CA 1
ATOM 727 C C . GLU A 1 91 ? -16.573 5.225 3.685 1.00 98.00 91 GLU A C 1
ATOM 729 O O . GLU A 1 91 ? -17.443 4.362 3.549 1.00 98.00 91 GLU A O 1
ATOM 734 N N . ILE A 1 92 ? -15.423 4.976 4.315 1.00 98.12 92 ILE A N 1
ATOM 735 C CA . ILE A 1 92 ? -15.070 3.674 4.897 1.00 98.12 92 ILE A CA 1
ATOM 736 C C . ILE A 1 92 ? -16.110 3.237 5.935 1.00 98.12 92 ILE A C 1
ATOM 738 O O . ILE A 1 92 ? -16.590 2.100 5.886 1.00 98.12 92 ILE A O 1
ATOM 742 N N . ILE A 1 93 ? -16.499 4.136 6.846 1.00 97.56 93 ILE A N 1
ATOM 743 C CA . ILE A 1 93 ? -17.517 3.859 7.871 1.00 97.56 93 ILE A CA 1
ATOM 744 C C . ILE A 1 93 ? -18.868 3.548 7.212 1.00 97.56 93 ILE A C 1
ATOM 746 O O . ILE A 1 93 ? -19.494 2.531 7.520 1.00 97.56 93 ILE A O 1
ATOM 750 N N . ASN A 1 94 ? -19.312 4.393 6.277 1.00 97.38 94 ASN A N 1
ATOM 751 C CA . ASN A 1 94 ? -20.600 4.245 5.594 1.00 97.38 94 ASN A CA 1
ATOM 752 C C . ASN A 1 94 ? -20.687 2.937 4.796 1.00 97.38 94 ASN A C 1
ATOM 754 O O . ASN A 1 94 ? -21.733 2.285 4.776 1.00 97.38 94 ASN A O 1
ATOM 758 N N . ASN A 1 95 ? -19.573 2.522 4.193 1.00 96.69 95 ASN A N 1
ATOM 759 C CA . ASN A 1 95 ? -19.468 1.293 3.415 1.00 96.69 95 ASN A CA 1
ATOM 760 C C . ASN A 1 95 ? -19.163 0.050 4.267 1.00 96.69 95 ASN A C 1
ATOM 762 O O . ASN A 1 95 ? -19.010 -1.037 3.711 1.00 96.69 95 ASN A O 1
ATOM 766 N N . LYS A 1 96 ? -19.114 0.180 5.602 1.00 96.31 96 LYS A N 1
ATOM 767 C CA . LYS A 1 96 ? -18.812 -0.907 6.550 1.00 96.31 96 LYS A CA 1
ATOM 768 C C . LYS A 1 96 ? -17.488 -1.616 6.237 1.00 96.31 96 LYS A C 1
ATOM 770 O O . LYS A 1 96 ? -17.415 -2.845 6.243 1.00 96.31 96 LYS A O 1
ATOM 775 N N . LYS A 1 97 ? -16.451 -0.836 5.943 1.00 97.44 97 LYS A N 1
ATOM 776 C CA . LYS A 1 97 ? -15.075 -1.304 5.722 1.00 97.44 97 LYS A CA 1
ATOM 777 C C . LYS A 1 97 ? -14.186 -0.910 6.903 1.00 97.44 97 LYS A C 1
ATOM 779 O O . LYS A 1 97 ? -14.667 -0.297 7.856 1.00 97.44 97 LYS A O 1
ATOM 784 N N . ILE A 1 98 ? -12.906 -1.270 6.859 1.00 97.56 98 ILE A N 1
ATOM 785 C CA . ILE A 1 98 ? -11.886 -0.859 7.837 1.00 97.56 98 ILE A CA 1
ATOM 786 C C . ILE A 1 98 ? -10.737 -0.192 7.100 1.00 97.56 98 ILE A C 1
ATOM 788 O O . ILE A 1 98 ? -10.278 -0.709 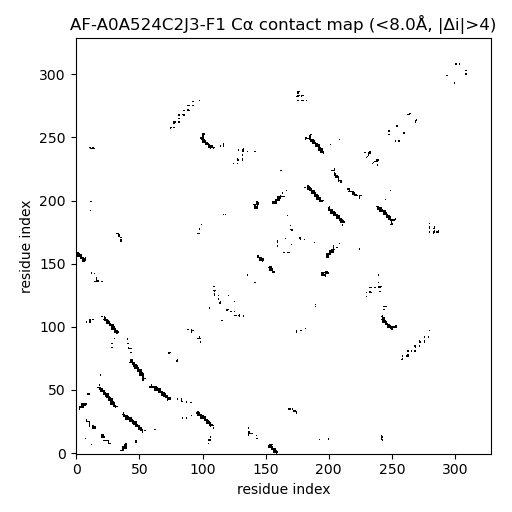6.087 1.00 97.56 98 ILE A O 1
ATOM 792 N N . PHE A 1 99 ? -10.267 0.945 7.610 1.00 98.19 99 PHE A N 1
ATOM 793 C CA . PHE A 1 99 ? -9.057 1.584 7.112 1.00 98.19 99 PHE A CA 1
ATOM 794 C C . PHE A 1 99 ? -7.874 0.641 7.326 1.00 98.19 99 PHE A C 1
ATOM 796 O O . PHE A 1 99 ? -7.565 0.265 8.460 1.00 98.19 99 PHE A O 1
ATOM 803 N N . TYR A 1 100 ? -7.255 0.236 6.225 1.00 97.94 100 TYR A N 1
ATOM 804 C CA . TYR A 1 100 ? -6.151 -0.707 6.227 1.00 97.94 100 TYR A CA 1
ATOM 805 C C . TYR A 1 100 ? -4.820 0.008 6.417 1.00 97.94 100 TYR A C 1
ATOM 807 O O . TYR A 1 100 ? -3.991 -0.458 7.194 1.00 97.94 100 TYR A O 1
ATOM 815 N N . GLY A 1 101 ? -4.633 1.144 5.746 1.00 97.81 101 GLY A N 1
ATOM 816 C CA . GLY A 1 101 ? -3.383 1.887 5.784 1.00 97.81 101 GLY A CA 1
ATOM 817 C C . GLY A 1 101 ? -3.180 2.778 4.563 1.00 97.81 101 GLY A C 1
ATOM 818 O O . GLY A 1 101 ? -4.125 3.088 3.831 1.00 97.81 101 GLY A O 1
ATOM 819 N N . ILE A 1 102 ? -1.927 3.161 4.335 1.00 97.94 102 ILE A N 1
ATOM 820 C CA . ILE A 1 102 ? -1.479 3.889 3.147 1.00 97.94 102 ILE A CA 1
ATOM 821 C C . ILE A 1 102 ? -0.606 2.959 2.314 1.00 97.94 102 ILE A C 1
ATOM 823 O O . ILE A 1 102 ? 0.310 2.326 2.838 1.00 97.94 102 ILE A O 1
ATOM 827 N N . MET A 1 103 ? -0.882 2.890 1.016 1.00 97.19 103 MET A N 1
ATOM 828 C CA . MET A 1 103 ? -0.023 2.197 0.062 1.00 97.19 103 MET A CA 1
ATOM 829 C C . MET A 1 103 ? 0.646 3.213 -0.856 1.00 97.19 103 MET A C 1
ATOM 831 O O . MET A 1 103 ? -0.019 4.109 -1.372 1.00 97.19 103 MET A O 1
ATOM 835 N N . ASP A 1 104 ? 1.949 3.059 -1.041 1.00 95.38 104 ASP A N 1
ATOM 836 C CA . ASP A 1 104 ? 2.796 3.861 -1.915 1.00 95.38 104 ASP A CA 1
ATOM 837 C C . ASP A 1 104 ? 3.435 2.935 -2.948 1.00 95.38 104 ASP A C 1
ATOM 839 O O . ASP A 1 104 ? 4.021 1.912 -2.587 1.00 95.38 104 ASP A O 1
ATOM 843 N N . PHE A 1 105 ? 3.288 3.268 -4.221 1.00 94.62 105 PHE A N 1
ATOM 844 C CA . PHE A 1 105 ? 3.829 2.506 -5.336 1.00 94.62 105 PHE A CA 1
ATOM 845 C C . PHE A 1 105 ? 4.646 3.432 -6.216 1.00 94.62 105 PHE A C 1
ATOM 847 O O . PHE A 1 105 ? 4.185 4.518 -6.563 1.00 94.62 105 PHE A O 1
ATOM 854 N N . GLU A 1 106 ? 5.818 2.967 -6.625 1.00 92.62 106 GLU A N 1
ATOM 855 C CA . GLU A 1 106 ? 6.717 3.717 -7.493 1.00 92.62 106 GLU A CA 1
ATOM 856 C C . GLU A 1 106 ? 7.122 2.849 -8.681 1.00 92.62 106 GLU A C 1
ATOM 858 O O . GLU A 1 106 ? 7.783 1.820 -8.524 1.00 92.62 106 GLU A O 1
ATOM 863 N N . ALA A 1 107 ? 6.705 3.266 -9.870 1.00 89.75 107 ALA A N 1
ATOM 864 C CA . ALA A 1 107 ? 7.141 2.709 -11.134 1.00 89.75 107 ALA A CA 1
ATOM 865 C C . ALA A 1 107 ? 8.297 3.568 -11.655 1.00 89.75 107 ALA A C 1
ATOM 867 O O . ALA A 1 107 ? 8.088 4.612 -12.254 1.00 89.75 107 ALA A O 1
ATOM 868 N N . ASP A 1 108 ? 9.534 3.164 -11.408 1.00 82.44 108 ASP A N 1
ATOM 869 C CA . ASP A 1 108 ? 10.731 3.871 -11.885 1.00 82.44 108 ASP A CA 1
ATOM 870 C C . ASP A 1 108 ? 11.515 3.042 -12.914 1.00 82.44 108 ASP A C 1
ATOM 872 O O . ASP A 1 108 ? 12.656 3.369 -13.241 1.00 82.44 108 ASP A O 1
ATOM 876 N N . ALA A 1 109 ? 10.929 1.926 -13.367 1.00 75.88 109 ALA A N 1
ATOM 877 C CA . ALA A 1 109 ? 11.573 0.879 -14.160 1.00 75.88 109 ALA A CA 1
ATOM 878 C C . ALA A 1 109 ? 12.941 0.429 -13.601 1.00 75.88 109 ALA A C 1
ATOM 880 O O . ALA A 1 109 ? 13.776 -0.098 -14.340 1.00 75.88 109 ALA A O 1
ATOM 881 N N . PHE A 1 110 ? 13.171 0.618 -12.294 1.00 80.19 110 PHE A N 1
ATOM 882 C CA . PHE A 1 110 ? 14.428 0.340 -11.601 1.00 80.19 110 PHE A CA 1
ATOM 883 C C . PHE A 1 110 ? 15.632 1.101 -12.181 1.00 80.19 110 PHE A C 1
ATOM 885 O O . PHE A 1 110 ? 16.768 0.635 -12.079 1.00 80.19 110 PHE A O 1
ATOM 892 N N . MET A 1 111 ? 15.387 2.258 -12.808 1.00 69.88 111 MET A N 1
ATOM 893 C CA . MET A 1 111 ? 16.422 3.098 -13.421 1.00 69.88 111 MET A CA 1
ATOM 894 C C . MET A 1 111 ? 17.123 4.013 -12.414 1.00 69.88 111 MET A C 1
ATOM 896 O O . MET A 1 111 ? 18.201 4.528 -12.713 1.00 69.88 111 MET A O 1
ATOM 900 N N . ASN A 1 112 ? 16.535 4.237 -11.234 1.00 63.53 112 ASN A N 1
ATOM 901 C CA . ASN A 1 112 ? 17.135 5.071 -10.203 1.00 63.53 112 ASN A CA 1
ATOM 902 C C . ASN A 1 112 ? 17.911 4.215 -9.190 1.00 63.53 112 ASN A C 1
ATOM 904 O O . ASN A 1 112 ? 17.403 3.245 -8.632 1.00 63.53 112 ASN A O 1
ATOM 908 N N . GLU A 1 113 ? 19.164 4.588 -8.930 1.00 53.72 113 GLU A N 1
ATOM 909 C CA . GLU A 1 113 ? 20.055 3.860 -8.014 1.00 53.72 113 GLU A CA 1
ATOM 910 C C . GLU A 1 113 ? 19.639 3.999 -6.540 1.00 53.72 113 GLU A C 1
ATOM 912 O O . GLU A 1 113 ? 20.011 3.180 -5.697 1.00 53.72 113 GLU A O 1
ATOM 917 N N . ASN A 1 114 ? 18.859 5.034 -6.222 1.00 50.19 114 ASN A N 1
ATOM 918 C CA . ASN A 1 114 ? 18.292 5.248 -4.900 1.00 50.19 114 ASN A CA 1
ATOM 919 C C . ASN A 1 114 ? 16.846 4.761 -4.907 1.00 50.19 114 ASN A C 1
ATOM 921 O O . ASN A 1 114 ? 15.979 5.456 -5.431 1.00 50.19 114 ASN A O 1
ATOM 925 N N . SER A 1 115 ? 16.573 3.602 -4.301 1.00 52.78 115 SER A N 1
ATOM 926 C CA . SER A 1 115 ? 15.183 3.201 -4.071 1.00 52.78 115 SER A CA 1
ATOM 927 C C . SER A 1 115 ? 14.500 4.284 -3.225 1.00 52.78 115 SER A C 1
ATOM 929 O O . SER A 1 115 ? 14.950 4.604 -2.116 1.00 52.78 115 SER A O 1
ATOM 931 N N . VAL A 1 116 ? 13.427 4.893 -3.732 1.00 53.22 116 VAL A N 1
ATOM 932 C CA . VAL A 1 116 ? 12.743 5.988 -3.018 1.00 53.22 116 VAL A CA 1
ATOM 933 C C . VAL A 1 116 ? 12.040 5.467 -1.760 1.00 53.22 116 VAL A C 1
ATOM 935 O O . VAL A 1 116 ? 11.701 6.229 -0.857 1.00 53.22 116 VAL A O 1
ATOM 938 N N . ILE A 1 117 ? 11.941 4.143 -1.604 1.00 59.66 117 ILE A N 1
ATOM 939 C CA . ILE A 1 117 ? 11.277 3.488 -0.473 1.00 59.66 117 ILE A CA 1
ATOM 940 C C . ILE A 1 117 ? 12.241 3.145 0.689 1.00 59.66 117 ILE A C 1
ATOM 942 O O . ILE A 1 117 ? 11.871 2.496 1.667 1.00 59.66 117 ILE A O 1
ATOM 946 N N . GLY A 1 118 ? 13.480 3.645 0.660 1.00 62.28 118 GLY A N 1
ATOM 947 C CA . GLY A 1 118 ? 14.391 3.565 1.810 1.00 62.28 118 GLY A CA 1
ATOM 948 C C . GLY A 1 118 ? 15.065 2.202 2.000 1.00 62.28 118 GLY A C 1
ATOM 949 O O . GLY A 1 118 ? 15.616 1.936 3.070 1.00 62.28 118 GLY A O 1
ATOM 950 N N . LEU A 1 119 ? 15.068 1.358 0.965 1.00 70.00 119 LEU A N 1
ATOM 951 C CA . LEU A 1 119 ? 15.807 0.100 0.940 1.00 70.00 119 LEU A CA 1
ATOM 952 C C . LEU A 1 119 ? 17.231 0.327 0.409 1.00 70.00 119 LEU A C 1
ATOM 954 O O . LEU A 1 119 ? 17.445 0.833 -0.692 1.00 70.00 119 LEU A O 1
ATOM 958 N N . LYS A 1 120 ? 18.238 -0.097 1.174 1.00 74.56 120 LYS A N 1
ATOM 959 C CA . LYS A 1 120 ? 19.628 -0.138 0.695 1.00 74.56 120 LYS A CA 1
ATOM 960 C C . LYS A 1 120 ? 19.909 -1.507 0.094 1.00 74.56 120 LYS A C 1
ATOM 962 O O . LYS A 1 120 ? 20.311 -2.418 0.811 1.00 74.56 120 LYS A O 1
ATOM 967 N N . ILE A 1 121 ? 19.661 -1.648 -1.204 1.00 76.75 121 ILE A N 1
ATOM 968 C CA . ILE A 1 121 ? 19.849 -2.905 -1.937 1.00 76.75 121 ILE A CA 1
ATOM 969 C C . ILE A 1 121 ? 21.142 -2.845 -2.756 1.00 76.75 121 ILE A C 1
ATOM 971 O O . ILE A 1 121 ? 21.553 -1.781 -3.212 1.00 76.75 121 ILE A O 1
ATOM 975 N N . ASP A 1 122 ? 21.802 -3.993 -2.921 1.00 80.88 122 ASP A N 1
ATOM 976 C CA . ASP A 1 122 ? 23.025 -4.106 -3.713 1.00 80.88 122 ASP A CA 1
ATOM 977 C C . ASP A 1 122 ? 22.792 -3.782 -5.200 1.00 80.88 122 ASP A C 1
ATOM 979 O O . ASP A 1 122 ? 21.825 -4.231 -5.822 1.00 80.88 122 ASP A O 1
ATOM 983 N N . TYR A 1 123 ? 23.749 -3.068 -5.794 1.00 80.62 123 TYR A N 1
ATOM 984 C CA . TYR A 1 123 ? 23.719 -2.654 -7.197 1.00 80.62 123 TYR A CA 1
ATOM 985 C C . TYR A 1 123 ? 23.559 -3.812 -8.180 1.00 80.62 123 TYR A C 1
ATOM 987 O O . TYR A 1 123 ? 22.898 -3.667 -9.209 1.00 80.62 123 TYR A O 1
ATOM 995 N N . LYS A 1 124 ? 24.147 -4.981 -7.898 1.00 83.50 124 LYS A N 1
ATOM 996 C CA . LYS A 1 124 ? 24.005 -6.131 -8.795 1.00 83.50 124 LYS A CA 1
ATOM 997 C C . LYS A 1 124 ? 22.559 -6.580 -8.855 1.00 83.50 124 LYS A C 1
ATOM 999 O O . LYS A 1 124 ? 22.110 -6.962 -9.931 1.00 83.50 124 LYS A O 1
ATOM 1004 N N . PHE A 1 125 ? 21.837 -6.525 -7.740 1.00 84.19 125 PHE A N 1
ATOM 1005 C CA . PHE A 1 125 ? 20.427 -6.883 -7.715 1.00 84.19 125 PHE A CA 1
ATOM 1006 C C . PHE A 1 125 ? 19.584 -5.855 -8.471 1.00 84.19 125 PHE A C 1
ATOM 1008 O O . PHE A 1 125 ? 18.824 -6.264 -9.342 1.00 84.19 125 PHE A O 1
ATOM 1015 N N . ILE A 1 126 ? 19.791 -4.550 -8.252 1.00 84.31 126 ILE A N 1
ATOM 1016 C CA . ILE A 1 126 ? 19.081 -3.483 -8.991 1.00 84.31 126 ILE A CA 1
ATOM 1017 C C . ILE A 1 126 ? 19.265 -3.648 -10.505 1.00 84.31 126 ILE A C 1
ATOM 1019 O O . ILE A 1 126 ? 18.284 -3.732 -11.240 1.00 84.31 126 ILE A O 1
ATOM 1023 N N . ASN A 1 127 ? 20.504 -3.842 -10.965 1.00 83.25 127 ASN A N 1
ATOM 1024 C CA . ASN A 1 127 ? 20.782 -4.101 -12.381 1.00 83.25 127 ASN A CA 1
ATOM 1025 C C . ASN A 1 127 ? 20.049 -5.342 -12.907 1.00 83.25 127 ASN A C 1
ATOM 1027 O O . ASN A 1 127 ? 19.669 -5.404 -14.069 1.00 83.25 127 ASN A O 1
ATOM 1031 N N . SER A 1 128 ? 19.828 -6.339 -12.056 1.00 86.12 128 SER A N 1
ATOM 1032 C CA . SER A 1 128 ? 19.106 -7.557 -12.431 1.00 86.12 128 SER A CA 1
ATOM 1033 C C . SER A 1 128 ? 17.606 -7.333 -12.554 1.00 86.12 128 SER A C 1
ATOM 1035 O O . SER A 1 128 ? 16.975 -7.937 -13.420 1.00 86.12 128 SER A O 1
ATOM 1037 N N . LEU A 1 129 ? 17.045 -6.473 -11.699 1.00 87.12 129 LEU A N 1
ATOM 1038 C CA . LEU A 1 129 ? 15.659 -6.030 -11.804 1.00 87.12 129 LEU A CA 1
ATOM 1039 C C . LEU A 1 129 ? 15.460 -5.255 -13.098 1.00 87.12 129 LEU A C 1
ATOM 1041 O O . LEU A 1 129 ? 14.578 -5.616 -13.870 1.00 87.12 129 LEU A O 1
ATOM 1045 N N . MET A 1 130 ? 16.327 -4.274 -13.361 1.00 85.56 130 MET A N 1
ATOM 1046 C CA . MET A 1 130 ? 16.297 -3.467 -14.576 1.00 85.56 130 MET A CA 1
ATOM 1047 C C . MET A 1 130 ? 16.384 -4.361 -15.818 1.00 85.56 130 MET A C 1
ATOM 1049 O O . MET A 1 130 ? 15.476 -4.360 -16.638 1.00 85.56 130 MET A O 1
ATOM 1053 N N . GLU A 1 131 ? 17.405 -5.214 -15.931 1.00 85.31 131 GLU A N 1
ATOM 1054 C CA . GLU A 1 131 ? 17.566 -6.107 -17.089 1.00 85.31 131 GLU A CA 1
ATOM 1055 C C . GLU A 1 131 ? 16.404 -7.098 -17.264 1.00 85.31 131 GLU A C 1
ATOM 1057 O O . GLU A 1 131 ? 16.075 -7.484 -18.387 1.00 85.31 131 GLU A O 1
ATOM 1062 N N . SER A 1 132 ? 15.762 -7.524 -16.173 1.00 85.31 132 SER A N 1
ATOM 1063 C CA . SER A 1 132 ? 14.547 -8.337 -16.264 1.00 85.31 132 SER A CA 1
ATOM 1064 C C . SER A 1 132 ? 13.362 -7.519 -16.755 1.00 85.31 132 SER A C 1
ATOM 1066 O O . SER A 1 132 ? 12.722 -7.933 -17.721 1.00 85.31 132 SER A O 1
ATOM 1068 N N . HIS A 1 133 ? 13.123 -6.350 -16.147 1.00 84.12 133 HIS A N 1
ATOM 1069 C CA . HIS A 1 133 ? 12.097 -5.386 -16.544 1.00 84.12 133 HIS A CA 1
ATOM 1070 C C . HIS A 1 133 ? 12.174 -5.124 -18.051 1.00 84.12 133 HIS A C 1
ATOM 1072 O O . HIS A 1 133 ? 11.189 -5.310 -18.766 1.00 84.12 133 HIS A O 1
ATOM 1078 N N . LYS A 1 134 ? 13.386 -4.855 -18.557 1.00 81.69 134 LYS A N 1
ATOM 1079 C CA . LYS A 1 134 ? 13.643 -4.632 -19.981 1.00 81.69 134 LYS A CA 1
ATOM 1080 C C . LYS A 1 134 ? 13.140 -5.759 -20.882 1.00 81.69 134 LYS A C 1
ATOM 1082 O O . LYS A 1 134 ? 12.489 -5.489 -21.884 1.00 81.69 134 LYS A O 1
ATOM 1087 N N . LYS A 1 135 ? 13.403 -7.017 -20.510 1.00 80.19 135 LYS A N 1
ATOM 1088 C CA . LYS A 1 135 ? 12.997 -8.209 -21.280 1.00 80.19 135 LYS A CA 1
ATOM 1089 C C . LYS A 1 135 ? 11.487 -8.442 -21.298 1.00 80.19 135 LYS A C 1
ATOM 1091 O O . LYS A 1 135 ? 10.999 -9.166 -22.163 1.00 80.19 135 LYS A O 1
ATOM 1096 N N . ILE A 1 136 ? 10.755 -7.928 -20.311 1.00 76.44 136 ILE A N 1
ATOM 1097 C CA . ILE A 1 136 ? 9.299 -8.104 -20.212 1.00 76.44 136 ILE A CA 1
ATOM 1098 C C . ILE A 1 136 ? 8.552 -7.109 -21.075 1.00 76.44 136 ILE A C 1
ATOM 1100 O O . ILE A 1 136 ? 7.519 -7.494 -21.612 1.00 76.44 136 ILE A O 1
ATOM 1104 N N . ARG A 1 137 ? 9.077 -5.884 -21.224 1.00 72.25 137 ARG A N 1
ATOM 1105 C CA . ARG A 1 137 ? 8.482 -4.832 -22.065 1.00 72.25 137 ARG A CA 1
ATOM 1106 C C . ARG A 1 137 ? 8.113 -5.355 -23.458 1.00 72.25 137 ARG A C 1
ATOM 1108 O O . ARG A 1 137 ? 7.053 -5.063 -23.987 1.00 72.25 137 ARG A O 1
ATOM 1115 N N . ASP A 1 138 ? 8.922 -6.258 -24.000 1.00 68.50 138 ASP A N 1
ATOM 1116 C CA . ASP A 1 138 ? 8.687 -6.887 -25.304 1.00 68.50 138 ASP A CA 1
ATOM 1117 C C . ASP A 1 138 ? 7.514 -7.895 -25.350 1.00 68.50 138 ASP A C 1
ATOM 1119 O O . ASP A 1 138 ? 7.294 -8.538 -26.379 1.00 68.50 138 ASP A O 1
ATOM 1123 N N . SER A 1 139 ? 6.782 -8.103 -24.251 1.00 67.31 139 SER A N 1
ATOM 1124 C CA . SER A 1 139 ? 5.788 -9.167 -24.089 1.00 67.31 139 SER A CA 1
ATOM 1125 C C . SER A 1 139 ? 4.490 -8.648 -23.453 1.00 67.31 139 SER A C 1
ATOM 1127 O O . SER A 1 139 ? 4.370 -8.563 -22.233 1.00 67.31 139 SER A O 1
ATOM 1129 N N . GLU A 1 140 ? 3.474 -8.411 -24.288 1.00 61.19 140 GLU A N 1
ATOM 1130 C CA . GLU A 1 140 ? 2.167 -7.843 -23.894 1.00 61.19 140 GLU A CA 1
ATOM 1131 C C . GLU A 1 140 ? 1.399 -8.665 -22.834 1.00 61.19 140 GLU A C 1
ATOM 1133 O O . GLU A 1 140 ? 0.627 -8.119 -22.050 1.00 61.19 140 GLU A O 1
ATOM 1138 N N . ASP A 1 141 ? 1.621 -9.980 -22.759 1.00 65.56 141 ASP A N 1
ATOM 1139 C CA . ASP A 1 141 ? 0.842 -10.892 -21.903 1.00 65.56 141 ASP A CA 1
ATOM 1140 C C . ASP A 1 141 ? 1.306 -10.979 -20.443 1.00 65.56 141 ASP A C 1
ATOM 1142 O O . ASP A 1 141 ? 0.735 -11.744 -19.656 1.00 65.56 141 ASP A O 1
ATOM 1146 N N . LYS A 1 142 ? 2.367 -10.257 -20.075 1.00 72.69 142 LYS A N 1
ATOM 1147 C CA . LYS A 1 142 ? 3.029 -10.466 -18.786 1.00 72.69 142 LYS A CA 1
ATOM 1148 C C . LYS A 1 142 ? 2.554 -9.549 -17.677 1.00 72.69 142 LYS A C 1
ATOM 1150 O O . LYS A 1 142 ? 2.773 -9.919 -16.540 1.00 72.69 142 LYS A O 1
ATOM 1155 N N . PHE A 1 143 ? 1.895 -8.428 -17.959 1.00 77.19 143 PHE A N 1
ATOM 1156 C CA . PHE A 1 143 ? 1.457 -7.484 -16.925 1.00 77.19 143 PHE A CA 1
ATOM 1157 C C . PHE A 1 143 ? 0.170 -7.934 -16.198 1.00 77.19 143 PHE A C 1
ATOM 1159 O O . PHE A 1 143 ? -0.591 -8.758 -16.724 1.00 77.19 143 PHE A O 1
ATOM 1166 N N . PRO A 1 144 ? -0.108 -7.417 -14.982 1.00 81.88 144 PRO A N 1
ATOM 1167 C CA . PRO A 1 144 ? -1.304 -7.771 -14.231 1.00 81.88 144 PRO A CA 1
ATOM 1168 C C . PRO A 1 144 ? -2.581 -7.461 -15.017 1.00 81.88 144 PRO A C 1
ATOM 1170 O O . PRO A 1 144 ? -2.756 -6.374 -15.569 1.00 81.88 144 PRO A O 1
ATOM 1173 N N . ARG A 1 145 ? -3.511 -8.417 -15.052 1.00 84.44 145 ARG A N 1
ATOM 1174 C CA . ARG A 1 145 ? -4.743 -8.293 -15.834 1.00 84.44 145 ARG A CA 1
ATOM 1175 C C . ARG A 1 145 ? -5.815 -7.565 -15.041 1.00 84.44 145 ARG A C 1
ATOM 1177 O O . ARG A 1 145 ? -6.258 -8.034 -13.993 1.00 84.44 145 ARG A O 1
ATOM 1184 N N . ILE A 1 146 ? -6.299 -6.457 -15.593 1.00 87.88 146 ILE A N 1
ATOM 1185 C CA . ILE A 1 146 ? -7.451 -5.744 -15.044 1.00 87.88 146 ILE A CA 1
ATOM 1186 C C . ILE A 1 146 ? -8.725 -6.497 -15.427 1.00 87.88 146 ILE A C 1
ATOM 1188 O O . ILE A 1 146 ? -9.085 -6.598 -16.600 1.00 87.88 146 ILE A O 1
ATOM 1192 N N . VAL A 1 147 ? -9.444 -6.980 -14.422 1.00 90.31 147 VAL A N 1
ATOM 1193 C CA . VAL A 1 147 ? -10.755 -7.614 -14.571 1.00 90.31 147 VAL A CA 1
ATOM 1194 C C . VAL A 1 147 ? -11.826 -6.633 -14.102 1.00 90.31 147 VAL A C 1
ATOM 1196 O O . VAL A 1 147 ? -11.580 -5.802 -13.231 1.00 90.31 147 VAL A O 1
ATOM 1199 N N . LYS A 1 148 ? -13.027 -6.700 -14.677 1.00 90.06 148 LYS A N 1
ATOM 1200 C CA . LYS A 1 148 ? -14.191 -5.978 -14.151 1.00 90.06 148 LYS A CA 1
ATOM 1201 C C . LYS A 1 148 ? -15.089 -6.940 -13.391 1.00 90.06 148 LYS A C 1
ATOM 1203 O O . LYS A 1 148 ? -15.328 -8.050 -13.863 1.00 90.06 148 LYS A O 1
ATOM 1208 N N . ASP A 1 149 ? -15.565 -6.525 -12.226 1.00 87.75 149 ASP A N 1
ATOM 1209 C CA . ASP A 1 149 ? -16.577 -7.279 -11.492 1.00 87.75 149 ASP A CA 1
ATOM 1210 C C . ASP A 1 149 ? -17.975 -7.130 -12.128 1.00 87.75 149 ASP A C 1
ATOM 1212 O O . ASP A 1 149 ? -18.170 -6.408 -13.111 1.00 87.75 149 ASP A O 1
ATOM 1216 N N . GLU A 1 150 ? -18.971 -7.804 -11.550 1.00 84.75 150 GLU A N 1
ATOM 1217 C CA . GLU A 1 150 ? -20.368 -7.757 -12.010 1.00 84.75 150 GLU A CA 1
ATOM 1218 C C . GLU A 1 150 ? -20.984 -6.346 -11.961 1.00 84.75 150 GLU A C 1
ATOM 1220 O O . GLU A 1 150 ? -21.963 -6.071 -12.653 1.00 84.75 150 GLU A O 1
ATOM 1225 N N . LYS A 1 151 ? -20.410 -5.437 -11.162 1.00 86.19 151 LYS A N 1
ATOM 1226 C CA . LYS A 1 151 ? -20.829 -4.036 -11.024 1.00 86.19 151 LYS A CA 1
ATOM 1227 C C . LYS A 1 151 ? -20.011 -3.090 -11.912 1.00 86.19 151 LYS A C 1
ATOM 1229 O O . LYS A 1 151 ? -20.249 -1.884 -11.894 1.00 86.19 151 LYS A O 1
ATOM 1234 N N . GLY A 1 152 ? -19.075 -3.618 -12.702 1.00 86.94 152 GLY A N 1
ATOM 1235 C CA . GLY A 1 152 ? -18.203 -2.860 -13.593 1.00 86.94 152 GLY A CA 1
ATOM 1236 C C . GLY A 1 152 ? -16.983 -2.226 -12.918 1.00 86.94 152 GLY A C 1
ATOM 1237 O O . GLY A 1 152 ? -16.256 -1.488 -13.590 1.00 86.94 152 GLY A O 1
ATOM 1238 N N . LEU A 1 153 ? -16.731 -2.506 -11.635 1.00 90.12 153 LEU A N 1
ATOM 1239 C CA . LEU A 1 153 ? -15.554 -2.025 -10.915 1.00 90.12 153 LEU A CA 1
ATOM 1240 C C . LEU A 1 153 ? -14.307 -2.760 -11.400 1.00 90.12 153 LEU A C 1
ATOM 1242 O O . LEU A 1 153 ? -14.300 -3.986 -11.520 1.00 90.12 153 LEU A O 1
ATOM 1246 N N . LYS A 1 154 ? -13.244 -2.000 -11.675 1.00 93.50 154 LYS A N 1
ATOM 1247 C CA . LYS A 1 154 ? -11.948 -2.556 -12.072 1.00 93.50 154 LYS A CA 1
ATOM 1248 C C . LYS A 1 154 ? -11.275 -3.184 -10.856 1.00 93.50 154 LYS A C 1
ATOM 1250 O O . LYS A 1 154 ? -11.252 -2.572 -9.791 1.00 93.50 154 LYS A O 1
ATOM 1255 N N . LYS A 1 155 ? -10.685 -4.360 -11.027 1.00 94.56 155 LYS A N 1
ATOM 1256 C CA . LYS A 1 155 ? -9.886 -5.033 -10.008 1.00 94.56 155 LYS A CA 1
ATOM 1257 C C . LYS A 1 155 ? -8.713 -5.792 -10.612 1.00 94.56 155 LYS A C 1
ATOM 1259 O O . LYS A 1 155 ? -8.766 -6.193 -11.774 1.00 94.56 155 LYS A O 1
ATOM 1264 N N . ILE A 1 156 ? -7.695 -6.022 -9.798 1.00 93.19 156 ILE A N 1
ATOM 1265 C CA . ILE A 1 156 ? -6.604 -6.966 -10.069 1.00 93.19 156 ILE A CA 1
ATOM 1266 C C . ILE A 1 156 ? -6.527 -7.988 -8.939 1.00 93.19 156 ILE A C 1
ATOM 1268 O O . ILE A 1 156 ? -7.019 -7.736 -7.838 1.00 93.19 156 ILE A O 1
ATOM 1272 N N . GLN A 1 157 ? -5.892 -9.125 -9.208 1.00 92.81 157 GLN A N 1
ATOM 1273 C CA . GLN A 1 157 ? -5.526 -10.071 -8.161 1.00 92.81 157 GLN A CA 1
ATOM 1274 C C . GLN A 1 157 ? -4.146 -9.731 -7.608 1.00 92.81 157 GLN A C 1
ATOM 1276 O O . GLN A 1 157 ? -3.188 -9.586 -8.372 1.00 92.81 157 GLN A O 1
ATOM 1281 N N . LEU A 1 158 ? -4.070 -9.634 -6.284 1.00 92.44 158 LEU A N 1
ATOM 1282 C CA . LEU A 1 158 ? -2.831 -9.525 -5.533 1.00 92.44 158 LEU A CA 1
ATOM 1283 C C . LEU A 1 158 ? -2.493 -10.842 -4.849 1.00 92.44 158 LEU A C 1
ATOM 1285 O O . LEU A 1 158 ? -3.376 -11.474 -4.274 1.00 92.44 158 LEU A O 1
ATOM 1289 N N . ASP A 1 159 ? -1.217 -11.198 -4.804 1.00 91.62 159 ASP A N 1
ATOM 1290 C CA . ASP A 1 159 ? -0.705 -12.155 -3.819 1.00 91.62 159 ASP A CA 1
ATOM 1291 C C . ASP A 1 159 ? 0.470 -11.541 -3.056 1.00 91.62 159 ASP A C 1
ATOM 1293 O O . ASP A 1 159 ? 1.111 -10.604 -3.531 1.00 91.62 159 ASP A O 1
ATOM 1297 N N . PHE A 1 160 ? 0.740 -12.054 -1.859 1.00 92.31 160 PHE A N 1
ATOM 1298 C CA . PHE A 1 160 ? 1.877 -11.624 -1.051 1.00 92.31 160 PHE A CA 1
ATOM 1299 C C . PHE A 1 160 ? 2.835 -12.784 -0.845 1.00 92.31 160 PHE A C 1
ATOM 1301 O O . PHE A 1 160 ? 2.447 -13.870 -0.401 1.00 92.31 160 PHE A O 1
ATOM 1308 N N . ASP A 1 161 ? 4.113 -12.510 -1.067 1.00 91.12 161 ASP A N 1
ATOM 1309 C CA . ASP A 1 161 ? 5.197 -13.459 -0.878 1.00 91.12 161 ASP A CA 1
ATOM 1310 C C . ASP A 1 161 ? 6.253 -12.927 0.089 1.00 91.12 161 ASP A C 1
ATOM 1312 O O . ASP A 1 161 ? 6.448 -11.724 0.252 1.00 91.12 161 ASP A O 1
ATOM 1316 N N . GLY A 1 162 ? 6.939 -13.863 0.743 1.00 88.50 162 GLY A N 1
ATOM 1317 C CA . GLY A 1 162 ? 7.949 -13.592 1.764 1.00 88.50 162 GLY A CA 1
ATOM 1318 C C . GLY A 1 162 ? 7.557 -14.103 3.147 1.00 88.50 162 GLY A C 1
ATOM 1319 O O . GLY A 1 162 ? 6.396 -14.433 3.419 1.00 88.50 162 GLY A O 1
ATOM 1320 N N . ALA A 1 163 ? 8.541 -14.175 4.046 1.00 85.06 163 ALA A N 1
ATOM 1321 C CA . ALA A 1 163 ? 8.373 -14.738 5.389 1.00 85.06 163 ALA A CA 1
ATOM 1322 C C . ALA A 1 163 ? 7.307 -14.005 6.227 1.00 85.06 163 ALA A C 1
ATOM 1324 O O . ALA A 1 163 ? 6.710 -14.577 7.143 1.00 85.06 163 ALA A O 1
ATOM 1325 N N . GLN A 1 164 ? 7.047 -12.742 5.889 1.00 84.19 164 GLN A N 1
ATOM 1326 C CA . GLN A 1 164 ? 6.254 -11.805 6.682 1.00 84.19 164 GLN A CA 1
ATOM 1327 C C . GLN A 1 164 ? 4.887 -11.512 6.063 1.00 84.19 164 GLN A C 1
ATOM 1329 O O . GLN A 1 164 ? 4.136 -10.682 6.569 1.00 84.19 164 GLN A O 1
ATOM 1334 N N . LYS A 1 165 ? 4.496 -12.253 5.016 1.00 90.12 165 LYS A N 1
ATOM 1335 C CA . LYS A 1 165 ? 3.222 -12.045 4.310 1.00 90.12 165 LYS A CA 1
ATOM 1336 C C . LYS A 1 165 ? 1.986 -12.072 5.196 1.00 90.12 165 LYS A C 1
ATOM 1338 O O . LYS A 1 165 ? 1.032 -11.357 4.929 1.00 90.12 165 LYS A O 1
ATOM 1343 N N . LYS A 1 166 ? 2.014 -12.834 6.291 1.00 89.69 166 LYS A N 1
ATOM 1344 C CA . LYS A 1 166 ? 0.929 -12.893 7.287 1.00 89.69 166 LYS A CA 1
ATOM 1345 C C . LYS A 1 166 ? 0.654 -11.551 7.989 1.00 89.69 166 LYS A C 1
ATOM 1347 O O . LYS A 1 166 ? -0.418 -11.399 8.568 1.00 89.69 166 LYS A O 1
ATOM 1352 N N . ASN A 1 167 ? 1.607 -10.615 7.963 1.00 89.88 167 ASN A N 1
ATOM 1353 C CA . ASN A 1 167 ? 1.452 -9.278 8.538 1.00 89.88 167 ASN A CA 1
ATOM 1354 C C . ASN A 1 167 ? 0.642 -8.356 7.609 1.00 89.88 167 ASN A C 1
ATOM 1356 O O . ASN A 1 167 ? 0.027 -7.412 8.088 1.00 89.88 167 ASN A O 1
ATOM 1360 N N . LEU A 1 168 ? 0.605 -8.645 6.304 1.00 91.69 168 LEU A N 1
ATOM 1361 C CA . LEU A 1 168 ? -0.200 -7.909 5.321 1.00 91.69 168 LEU A CA 1
ATOM 1362 C C . LEU A 1 168 ? -1.490 -8.664 4.967 1.00 91.69 168 LEU A C 1
ATOM 1364 O O . LEU A 1 168 ? -2.567 -8.085 4.890 1.00 91.69 168 LEU A O 1
ATOM 1368 N N . MET A 1 169 ? -1.402 -9.987 4.846 1.00 90.00 169 MET A N 1
ATOM 1369 C CA . MET A 1 169 ? -2.541 -10.885 4.678 1.00 90.00 169 MET A CA 1
ATOM 1370 C C . MET A 1 169 ? -3.142 -11.245 6.034 1.00 90.00 169 MET A C 1
ATOM 1372 O O . MET A 1 169 ? -2.894 -12.324 6.591 1.00 90.00 169 MET A O 1
ATOM 1376 N N . LEU A 1 170 ? -3.926 -10.326 6.590 1.00 89.12 170 LEU A N 1
ATOM 1377 C CA . LEU A 1 170 ? -4.542 -10.536 7.893 1.00 89.12 170 LEU A CA 1
ATOM 1378 C C . LEU A 1 170 ? -5.513 -11.718 7.832 1.00 89.12 170 LEU A C 1
ATOM 1380 O O . LEU A 1 170 ? -6.454 -11.752 7.047 1.00 89.12 170 LEU A O 1
ATOM 1384 N N . GLN A 1 171 ? -5.318 -12.690 8.719 1.00 85.00 171 GLN A N 1
ATOM 1385 C CA . GLN A 1 171 ? -6.276 -13.782 8.891 1.00 85.00 171 GLN A CA 1
ATOM 1386 C C . GLN A 1 171 ? -7.509 -13.298 9.660 1.00 85.00 171 GLN A C 1
ATOM 1388 O O . GLN A 1 171 ? -7.368 -12.691 10.725 1.00 85.00 171 GLN A O 1
ATOM 1393 N N . GLY A 1 172 ? -8.695 -13.603 9.149 1.00 83.81 172 GLY A N 1
ATOM 1394 C CA . GLY A 1 172 ? -9.978 -13.254 9.752 1.00 83.81 172 GLY A CA 1
ATOM 1395 C C . GLY A 1 172 ? -11.121 -13.790 8.900 1.00 83.81 172 GLY A C 1
ATOM 1396 O O . GLY A 1 172 ? -10.908 -14.159 7.746 1.00 83.81 172 GLY A O 1
ATOM 1397 N N . SER A 1 173 ? -12.310 -13.881 9.488 1.00 84.62 173 SER A N 1
ATOM 1398 C CA . SER A 1 173 ? -13.532 -14.311 8.782 1.00 84.62 173 SER A CA 1
ATOM 1399 C C . SER A 1 173 ? -14.643 -13.266 8.828 1.00 84.62 173 SER A C 1
ATOM 1401 O O . SER A 1 173 ? -15.656 -13.397 8.142 1.00 84.62 173 SER A O 1
ATOM 1403 N N . LYS A 1 174 ? -14.471 -12.246 9.671 1.00 91.50 174 LYS A N 1
ATOM 1404 C CA . LYS A 1 174 ? -15.407 -11.145 9.851 1.00 91.50 174 LYS A CA 1
ATOM 1405 C C . LYS A 1 174 ? -14.637 -9.841 10.008 1.00 91.50 174 LYS A C 1
ATOM 1407 O O . LYS A 1 174 ? -13.467 -9.834 10.392 1.00 91.50 174 LYS A O 1
ATOM 1412 N N . LEU A 1 175 ? -15.325 -8.730 9.769 1.00 93.56 175 LEU A N 1
ATOM 1413 C CA . LEU A 1 175 ? -14.740 -7.394 9.850 1.00 93.56 175 LEU A CA 1
ATOM 1414 C C . LEU A 1 175 ? -14.155 -7.089 11.239 1.00 93.56 175 LEU A C 1
ATOM 1416 O O . LEU A 1 175 ? -13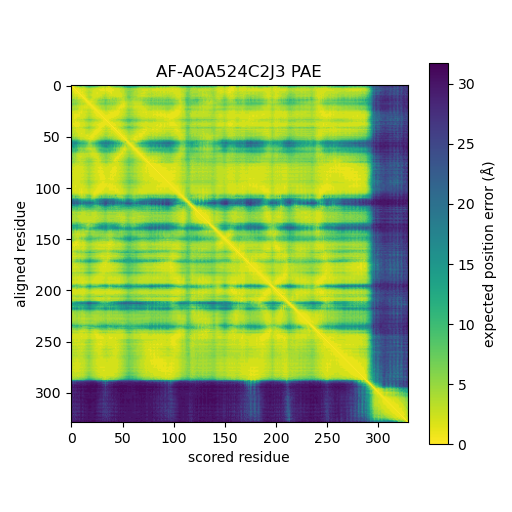.142 -6.404 11.354 1.00 93.56 175 LEU A O 1
ATOM 1420 N N . GLU A 1 176 ? -14.768 -7.629 12.293 1.00 94.38 176 GLU A N 1
ATOM 1421 C CA . GLU A 1 176 ? -14.326 -7.433 13.668 1.00 94.38 176 GLU A CA 1
ATOM 1422 C C . GLU A 1 176 ? -12.944 -8.054 13.952 1.00 94.38 176 GLU A C 1
ATOM 1424 O O . GLU A 1 176 ? -12.195 -7.523 14.773 1.00 94.38 176 GLU A O 1
ATOM 1429 N N . ASP A 1 177 ? -12.572 -9.136 13.253 1.00 92.38 177 ASP A N 1
ATOM 1430 C CA . ASP A 1 177 ? -11.238 -9.743 13.367 1.00 92.38 177 ASP A CA 1
ATOM 1431 C C . ASP A 1 177 ? -10.150 -8.803 12.849 1.00 92.38 177 ASP A C 1
ATOM 1433 O O . ASP A 1 177 ? -9.074 -8.690 13.439 1.00 92.38 177 ASP A O 1
ATOM 1437 N N . TYR A 1 178 ? -10.439 -8.113 11.746 1.00 94.12 178 TYR A N 1
ATOM 1438 C CA . TYR A 1 178 ? -9.525 -7.141 11.164 1.00 94.12 178 TYR A CA 1
ATOM 1439 C C . TYR A 1 178 ? -9.470 -5.858 11.986 1.00 94.12 178 TYR A C 1
ATOM 1441 O O . TYR A 1 178 ? -8.384 -5.323 12.192 1.00 94.12 178 TYR A O 1
ATOM 1449 N N . ALA A 1 179 ? -10.617 -5.399 12.495 1.00 94.31 179 ALA A N 1
ATOM 1450 C CA . ALA A 1 179 ? -10.716 -4.214 13.340 1.00 94.31 179 ALA A CA 1
ATOM 1451 C C . ALA A 1 179 ? -9.823 -4.326 14.587 1.00 94.31 179 ALA A C 1
ATOM 1453 O O . ALA A 1 179 ? -9.076 -3.400 14.895 1.00 94.31 179 ALA A O 1
ATOM 1454 N N . GLU A 1 180 ? -9.855 -5.475 15.269 1.00 91.88 180 GLU A N 1
ATOM 1455 C CA . GLU A 1 180 ? -9.004 -5.742 16.433 1.00 91.88 180 GLU A CA 1
ATOM 1456 C C . GLU A 1 180 ? -7.512 -5.659 16.088 1.00 91.88 180 GLU A C 1
ATOM 1458 O O . GLU A 1 180 ? -6.758 -4.977 16.783 1.00 91.88 180 GLU A O 1
ATOM 1463 N N . LYS A 1 181 ? -7.092 -6.314 14.998 1.00 91.75 181 LYS A N 1
ATOM 1464 C CA . LYS A 1 181 ? -5.686 -6.340 14.573 1.00 91.75 181 LYS A CA 1
ATOM 1465 C C . LYS A 1 181 ? -5.196 -4.963 14.132 1.00 91.75 181 LYS A C 1
ATOM 1467 O O . LYS A 1 181 ? -4.140 -4.517 14.568 1.00 91.75 181 LYS A O 1
ATOM 1472 N N . LEU A 1 182 ? -5.956 -4.282 13.276 1.00 94.38 182 LEU A N 1
ATOM 1473 C CA . LEU A 1 182 ? -5.538 -3.025 12.651 1.00 94.38 182 LEU A CA 1
ATOM 1474 C C . LEU A 1 182 ? -5.550 -1.833 13.604 1.00 94.38 182 LEU A C 1
ATOM 1476 O O . LEU A 1 182 ? -4.791 -0.891 13.393 1.00 94.38 182 LEU A O 1
ATOM 1480 N N . ARG A 1 183 ? -6.368 -1.863 14.663 1.00 91.12 183 ARG A N 1
ATOM 1481 C CA . ARG A 1 183 ? -6.456 -0.757 15.629 1.00 91.12 183 ARG A CA 1
ATOM 1482 C C . ARG A 1 183 ? -5.107 -0.411 16.257 1.00 91.12 183 ARG A C 1
ATOM 1484 O O . ARG A 1 183 ? -4.813 0.760 16.473 1.00 91.12 183 ARG A O 1
ATOM 1491 N N . MET A 1 184 ? -4.319 -1.433 16.572 1.00 88.19 184 MET A N 1
ATOM 1492 C CA . MET A 1 184 ? -3.024 -1.287 17.243 1.00 88.19 184 MET A CA 1
ATOM 1493 C C . MET A 1 184 ? -1.850 -1.430 16.270 1.00 88.19 184 MET A C 1
ATOM 1495 O O . MET A 1 184 ? -0.697 -1.304 16.685 1.00 88.19 184 MET A O 1
ATOM 1499 N N . ALA A 1 185 ? -2.138 -1.691 14.992 1.00 93.25 185 ALA A N 1
ATOM 1500 C CA . ALA A 1 185 ? -1.126 -1.895 13.977 1.00 93.25 185 ALA A CA 1
ATOM 1501 C C . ALA A 1 185 ? -0.362 -0.597 13.690 1.00 93.25 185 ALA A C 1
ATOM 1503 O O . ALA A 1 185 ? -0.937 0.495 13.644 1.00 93.25 185 ALA A O 1
ATOM 1504 N N . LYS A 1 186 ? 0.949 -0.736 13.510 1.00 92.88 186 LYS A N 1
ATOM 1505 C CA . LYS A 1 186 ? 1.848 0.324 13.052 1.00 92.88 186 LYS A CA 1
ATOM 1506 C C . LYS A 1 186 ? 3.064 -0.291 12.367 1.00 92.88 186 LYS A C 1
ATOM 1508 O O . LYS A 1 186 ? 3.356 -1.475 12.547 1.00 92.88 186 LYS A O 1
ATOM 1513 N N . GLY A 1 187 ? 3.815 0.551 11.670 1.00 92.94 187 GLY A N 1
ATOM 1514 C CA . GLY A 1 187 ? 4.970 0.140 10.881 1.00 92.94 187 GLY A CA 1
ATOM 1515 C C . GLY A 1 187 ? 4.591 -0.064 9.422 1.00 92.94 187 GLY A C 1
ATOM 1516 O O . GLY A 1 187 ? 3.478 0.259 9.002 1.00 92.94 187 GLY A O 1
ATOM 1517 N N . PHE A 1 188 ? 5.535 -0.584 8.654 1.00 93.81 188 PHE A N 1
ATOM 1518 C CA . PHE A 1 188 ? 5.393 -0.745 7.221 1.00 93.81 188 PHE A CA 1
ATOM 1519 C C . PHE A 1 188 ? 6.065 -2.012 6.718 1.00 93.81 188 PHE A C 1
ATOM 1521 O O . PHE A 1 188 ? 6.957 -2.572 7.359 1.00 93.81 188 PHE A O 1
ATOM 1528 N N . ALA A 1 189 ? 5.637 -2.434 5.537 1.00 93.62 189 ALA A N 1
ATOM 1529 C CA . ALA A 1 189 ? 6.339 -3.399 4.712 1.00 93.62 189 ALA A CA 1
ATOM 1530 C C . ALA A 1 189 ? 6.735 -2.744 3.392 1.00 93.62 189 ALA A C 1
ATOM 1532 O O . ALA A 1 189 ? 6.013 -1.898 2.868 1.00 93.62 189 ALA A O 1
ATOM 1533 N N . THR A 1 190 ? 7.871 -3.147 2.846 1.00 92.88 190 THR A N 1
ATOM 1534 C CA . THR A 1 190 ? 8.374 -2.661 1.566 1.00 92.88 190 THR A CA 1
ATOM 1535 C C . THR A 1 190 ? 8.946 -3.807 0.747 1.00 92.88 190 THR A C 1
ATOM 1537 O O . THR A 1 190 ? 9.381 -4.835 1.282 1.00 92.88 190 THR A O 1
ATOM 1540 N N . GLY A 1 191 ? 8.918 -3.646 -0.567 1.00 92.19 191 GLY A N 1
ATOM 1541 C CA . GLY A 1 191 ? 9.396 -4.659 -1.475 1.00 92.19 191 GLY A CA 1
ATOM 1542 C C . GLY A 1 191 ? 9.139 -4.308 -2.926 1.00 92.19 191 GLY A C 1
ATOM 1543 O O . GLY A 1 191 ? 9.045 -3.136 -3.291 1.00 92.19 191 GLY A O 1
ATOM 1544 N N . ILE A 1 192 ? 9.037 -5.351 -3.742 1.00 91.81 192 ILE A N 1
ATOM 1545 C CA . ILE A 1 192 ? 8.894 -5.239 -5.191 1.00 91.81 192 ILE A CA 1
ATOM 1546 C C . ILE A 1 192 ? 7.600 -5.915 -5.618 1.00 91.81 192 ILE A C 1
ATOM 1548 O O . ILE A 1 192 ? 7.289 -7.035 -5.204 1.00 91.81 192 ILE A O 1
ATOM 1552 N N . VAL A 1 193 ? 6.853 -5.229 -6.470 1.00 92.25 193 VAL A N 1
ATOM 1553 C CA . VAL A 1 193 ? 5.738 -5.801 -7.209 1.00 92.25 193 VAL A CA 1
ATOM 1554 C C . VAL A 1 193 ? 6.321 -6.534 -8.406 1.00 92.25 193 VAL A C 1
ATOM 1556 O O . VAL A 1 193 ? 6.964 -5.933 -9.264 1.00 92.25 193 VAL A O 1
ATOM 1559 N N . CYS A 1 194 ? 6.090 -7.837 -8.468 1.00 90.06 194 CYS A N 1
ATOM 1560 C CA . CYS A 1 194 ? 6.404 -8.658 -9.625 1.00 90.06 194 CYS A CA 1
ATOM 1561 C C . CYS A 1 194 ? 5.116 -9.211 -10.212 1.00 90.06 194 CYS A C 1
ATOM 1563 O O . CYS A 1 194 ? 4.161 -9.489 -9.494 1.00 90.06 194 CYS A O 1
ATOM 1565 N N . THR A 1 195 ? 5.099 -9.484 -11.502 1.00 84.88 195 THR A N 1
ATOM 1566 C CA . THR A 1 195 ? 4.003 -10.219 -12.120 1.00 84.88 195 THR A CA 1
ATOM 1567 C C . THR A 1 195 ? 4.387 -11.656 -12.442 1.00 84.88 195 THR A C 1
ATOM 1569 O O . THR A 1 195 ? 5.532 -11.965 -12.778 1.00 84.88 195 THR A O 1
ATOM 1572 N N . SER A 1 196 ? 3.405 -12.536 -12.261 1.00 73.75 196 SER A N 1
ATOM 1573 C CA . SER A 1 196 ? 3.415 -13.944 -12.640 1.00 73.75 196 SER A CA 1
ATOM 1574 C C . SER A 1 196 ? 1.979 -14.307 -13.011 1.00 73.75 196 SER A C 1
ATOM 1576 O O . SER A 1 196 ? 1.059 -14.030 -12.241 1.00 73.75 196 SER A O 1
ATOM 1578 N N . GLU A 1 197 ? 1.779 -14.873 -14.204 1.00 70.56 197 GLU A N 1
ATOM 1579 C CA . GLU A 1 197 ? 0.480 -15.383 -14.682 1.00 70.56 197 GLU A CA 1
ATOM 1580 C C . GLU A 1 197 ? -0.687 -14.366 -14.631 1.00 70.56 197 GLU A C 1
ATOM 1582 O O . GLU A 1 197 ? -1.850 -14.735 -14.471 1.00 70.56 197 GLU A O 1
ATOM 1587 N N . GLY A 1 198 ? -0.399 -13.069 -14.801 1.00 74.50 198 GLY A N 1
ATOM 1588 C CA . GLY A 1 198 ? -1.410 -12.005 -14.836 1.00 74.50 198 GLY A CA 1
ATOM 1589 C C . GLY A 1 198 ? -1.893 -11.515 -13.464 1.00 74.50 198 GLY A C 1
ATOM 1590 O O . GLY A 1 198 ? -2.802 -10.684 -13.418 1.00 74.50 198 GLY A O 1
ATOM 1591 N N . ALA A 1 199 ? -1.288 -11.974 -12.363 1.00 83.69 199 ALA A N 1
ATOM 1592 C CA . ALA A 1 199 ? -1.462 -11.407 -11.024 1.00 83.69 199 ALA A CA 1
ATOM 1593 C C . ALA A 1 199 ? -0.308 -10.453 -10.665 1.00 83.69 199 ALA A C 1
ATOM 1595 O O . ALA A 1 199 ? 0.799 -10.570 -11.205 1.00 83.69 199 ALA A O 1
ATOM 1596 N N . ALA A 1 200 ? -0.560 -9.522 -9.742 1.00 90.88 200 ALA A N 1
ATOM 1597 C CA . ALA A 1 200 ? 0.472 -8.694 -9.121 1.00 90.88 200 ALA A CA 1
ATOM 1598 C C . ALA A 1 200 ? 0.894 -9.325 -7.785 1.00 90.88 200 ALA A C 1
ATOM 1600 O O . ALA A 1 200 ? 0.124 -9.405 -6.834 1.00 90.88 200 ALA A O 1
ATOM 1601 N N . ASN A 1 201 ? 2.129 -9.797 -7.714 1.00 91.75 201 ASN A N 1
ATOM 1602 C CA . ASN A 1 201 ? 2.700 -10.479 -6.561 1.00 91.75 201 ASN A CA 1
ATOM 1603 C C . ASN A 1 201 ? 3.620 -9.511 -5.817 1.00 91.75 201 ASN A C 1
ATOM 1605 O O . ASN A 1 201 ? 4.627 -9.051 -6.356 1.00 91.75 201 ASN A O 1
ATOM 1609 N N . LEU A 1 202 ? 3.276 -9.194 -4.575 1.00 93.56 202 LEU A N 1
ATOM 1610 C CA . LEU A 1 202 ? 4.038 -8.303 -3.714 1.00 93.56 202 LEU A CA 1
ATOM 1611 C C . LEU A 1 202 ? 5.067 -9.129 -2.943 1.00 93.56 202 LEU A C 1
ATOM 1613 O O . LEU A 1 202 ? 4.744 -9.798 -1.958 1.00 93.56 202 LEU A O 1
ATOM 1617 N N . TYR A 1 203 ? 6.317 -9.076 -3.395 1.00 92.88 203 TYR A N 1
ATOM 1618 C CA . TYR A 1 203 ? 7.448 -9.713 -2.732 1.00 92.88 203 TYR A CA 1
ATOM 1619 C C . TYR A 1 203 ? 7.959 -8.807 -1.616 1.00 92.88 203 TYR A C 1
ATOM 1621 O O . TYR A 1 203 ? 8.597 -7.790 -1.878 1.00 92.88 203 TYR A O 1
ATOM 1629 N N . ILE A 1 204 ? 7.680 -9.176 -0.366 1.00 92.94 204 ILE A N 1
ATOM 1630 C CA . ILE A 1 204 ? 8.071 -8.407 0.819 1.00 92.94 204 ILE A CA 1
ATOM 1631 C C . ILE A 1 204 ? 9.550 -8.640 1.097 1.00 92.94 204 ILE A C 1
ATOM 1633 O O . ILE A 1 204 ? 9.946 -9.750 1.443 1.00 92.94 204 ILE A O 1
ATOM 1637 N N . ILE A 1 205 ? 10.349 -7.585 0.977 1.00 90.38 205 ILE A N 1
ATOM 1638 C CA . ILE A 1 205 ? 11.799 -7.624 1.205 1.00 90.38 205 ILE A CA 1
ATOM 1639 C C . ILE A 1 205 ? 12.123 -7.212 2.635 1.00 90.38 205 ILE A C 1
ATOM 1641 O O . ILE A 1 205 ? 13.101 -7.678 3.209 1.00 90.38 205 ILE A O 1
ATOM 1645 N N . SER A 1 206 ? 11.311 -6.344 3.231 1.00 89.06 206 SER A N 1
ATOM 1646 C CA . SER A 1 206 ? 11.488 -5.954 4.621 1.00 89.06 206 SER A CA 1
ATOM 1647 C C . SER A 1 206 ? 10.178 -5.483 5.236 1.00 89.06 206 SER A C 1
ATOM 1649 O O . SER A 1 206 ? 9.320 -4.928 4.548 1.00 89.06 206 SER A O 1
ATOM 1651 N N . ASP A 1 207 ? 10.027 -5.696 6.541 1.00 90.88 207 ASP A N 1
ATOM 1652 C CA . ASP A 1 207 ? 8.919 -5.173 7.327 1.00 90.88 207 ASP A CA 1
ATOM 1653 C C . ASP A 1 207 ? 9.357 -4.844 8.757 1.00 90.88 207 ASP A C 1
ATOM 1655 O O . ASP A 1 207 ? 10.257 -5.474 9.313 1.00 90.88 207 ASP A O 1
ATOM 1659 N N . ASN A 1 208 ? 8.672 -3.889 9.376 1.00 91.38 208 ASN A N 1
ATOM 1660 C CA . ASN A 1 208 ? 8.748 -3.639 10.814 1.00 91.38 208 ASN A CA 1
ATOM 1661 C C . ASN A 1 208 ? 7.355 -3.577 11.461 1.00 91.38 208 ASN A C 1
ATOM 1663 O O . ASN A 1 208 ? 7.152 -2.883 12.461 1.00 91.38 208 ASN A O 1
ATOM 1667 N N . ILE A 1 209 ? 6.390 -4.292 10.879 1.00 92.75 209 ILE A N 1
ATOM 1668 C CA . ILE A 1 209 ? 4.997 -4.254 11.311 1.00 92.75 209 ILE A CA 1
ATOM 1669 C C . ILE A 1 209 ? 4.871 -4.893 12.691 1.00 92.75 209 ILE A C 1
ATOM 1671 O O . ILE A 1 209 ? 5.376 -5.990 12.949 1.00 92.75 209 ILE A O 1
ATOM 1675 N N . VAL A 1 210 ? 4.146 -4.210 13.571 1.00 92.69 210 VAL A N 1
ATOM 1676 C CA . VAL A 1 210 ? 3.765 -4.709 14.892 1.00 92.69 210 VAL A CA 1
ATOM 1677 C C . VAL A 1 210 ? 2.283 -4.454 15.133 1.00 92.69 210 VAL A C 1
ATOM 1679 O O . VAL A 1 210 ? 1.729 -3.468 14.648 1.00 92.69 210 VAL A O 1
ATOM 1682 N N . PHE A 1 211 ? 1.648 -5.341 15.898 1.00 90.06 211 PHE A N 1
ATOM 1683 C CA . PHE A 1 211 ? 0.214 -5.292 16.217 1.00 90.06 211 PHE A CA 1
ATOM 1684 C C . PHE A 1 211 ? -0.056 -4.963 17.691 1.00 90.06 211 PHE A C 1
ATOM 1686 O O . PHE A 1 211 ? -1.189 -5.053 18.154 1.00 90.06 211 PHE A O 1
ATOM 1693 N N . GLU A 1 212 ? 0.983 -4.600 18.441 1.00 83.94 212 GLU A N 1
ATOM 1694 C CA . GLU A 1 212 ? 0.906 -4.325 19.871 1.00 83.94 212 GLU A CA 1
ATOM 1695 C C . GLU A 1 212 ? 1.357 -2.899 20.189 1.00 83.94 212 GLU A C 1
ATOM 1697 O O . GLU A 1 212 ? 2.229 -2.316 19.530 1.00 83.94 212 GLU A O 1
ATOM 1702 N N . LYS A 1 213 ? 0.762 -2.335 21.247 1.00 70.81 213 LYS A N 1
ATOM 1703 C CA . LYS A 1 213 ? 1.180 -1.038 21.778 1.00 70.81 213 LYS A CA 1
ATOM 1704 C C . LYS A 1 213 ? 2.623 -1.146 22.270 1.00 70.81 213 LYS A C 1
ATOM 1706 O O . LYS A 1 213 ? 2.984 -2.126 22.907 1.00 70.81 213 LYS A O 1
ATOM 1711 N N . ASP A 1 214 ? 3.430 -0.128 21.984 1.00 72.19 214 ASP A N 1
ATOM 1712 C CA . ASP A 1 214 ? 4.793 0.028 22.517 1.00 72.19 214 ASP A CA 1
ATOM 1713 C C . ASP A 1 214 ? 5.829 -1.022 22.070 1.00 72.19 214 ASP A C 1
ATOM 1715 O O . ASP A 1 214 ? 6.992 -0.941 22.459 1.00 72.19 214 ASP A O 1
ATOM 1719 N N . GLN A 1 215 ? 5.467 -1.934 21.163 1.00 77.62 215 GLN A N 1
ATOM 1720 C CA . GLN A 1 215 ? 6.439 -2.782 20.480 1.00 77.62 215 GLN A CA 1
ATOM 1721 C C . GLN A 1 215 ? 7.166 -1.981 19.392 1.00 77.62 215 GLN A C 1
ATOM 1723 O O . GLN A 1 215 ? 6.565 -1.158 18.693 1.00 77.62 215 GLN A O 1
ATOM 1728 N N . TYR A 1 216 ? 8.462 -2.223 19.239 1.00 74.38 216 TYR A N 1
ATOM 1729 C CA . TYR A 1 216 ? 9.263 -1.732 18.124 1.00 74.38 216 TYR A CA 1
ATOM 1730 C C . TYR A 1 216 ? 10.006 -2.913 17.526 1.00 74.38 216 TYR A C 1
ATOM 1732 O O . TYR A 1 216 ? 10.470 -3.794 18.252 1.00 74.38 216 TYR A O 1
ATOM 1740 N N . ARG A 1 217 ? 10.073 -2.941 16.202 1.00 80.25 217 ARG A N 1
ATOM 1741 C CA . ARG A 1 217 ? 10.817 -3.941 15.456 1.00 80.25 217 ARG A CA 1
ATOM 1742 C C . ARG A 1 217 ? 11.812 -3.206 14.578 1.00 80.25 217 ARG A C 1
ATOM 1744 O O . ARG A 1 217 ? 11.436 -2.244 13.907 1.00 80.25 217 ARG A O 1
ATOM 1751 N N . ASP A 1 218 ? 13.062 -3.639 14.623 1.00 74.31 218 ASP A N 1
ATOM 1752 C CA . ASP A 1 218 ? 14.074 -3.100 13.729 1.00 74.31 218 ASP A CA 1
ATOM 1753 C C . ASP A 1 218 ? 13.760 -3.508 12.290 1.00 74.31 218 ASP A C 1
ATOM 1755 O O . ASP A 1 218 ? 13.186 -4.566 12.020 1.00 74.31 218 ASP A O 1
ATOM 1759 N N . HIS A 1 219 ? 14.100 -2.615 11.370 1.00 73.38 219 HIS A N 1
ATOM 1760 C CA . HIS A 1 219 ? 13.950 -2.840 9.946 1.00 73.38 219 HIS A CA 1
ATOM 1761 C C . HIS A 1 219 ? 15.154 -3.643 9.449 1.00 73.38 219 HIS A C 1
ATOM 1763 O O . HIS A 1 219 ? 16.275 -3.135 9.432 1.00 73.38 219 HIS A O 1
ATOM 1769 N N . GLU A 1 220 ? 14.921 -4.892 9.055 1.00 79.19 220 GLU A N 1
ATOM 1770 C CA . GLU A 1 220 ? 15.947 -5.773 8.498 1.00 79.19 220 GLU A CA 1
ATOM 1771 C C . GLU A 1 220 ? 15.534 -6.265 7.113 1.00 79.19 220 GLU A C 1
ATOM 1773 O O . GLU A 1 220 ? 14.367 -6.582 6.868 1.00 79.19 220 GLU A O 1
ATOM 1778 N N . ILE A 1 221 ? 16.501 -6.318 6.199 1.00 84.69 221 ILE A N 1
ATOM 1779 C CA . ILE A 1 221 ? 16.312 -6.864 4.858 1.00 84.69 221 ILE A CA 1
ATOM 1780 C C . ILE A 1 221 ? 16.289 -8.393 4.946 1.00 84.69 221 ILE A C 1
ATOM 1782 O O . ILE A 1 221 ? 17.201 -9.014 5.494 1.00 84.69 221 ILE A O 1
ATOM 1786 N N . ASP A 1 222 ? 15.259 -9.010 4.372 1.00 87.06 222 ASP A N 1
ATOM 1787 C CA . ASP A 1 222 ? 15.164 -10.457 4.208 1.00 87.06 222 ASP A CA 1
ATOM 1788 C C . ASP A 1 222 ? 16.085 -10.915 3.065 1.00 87.06 222 ASP A C 1
ATOM 1790 O O . ASP A 1 222 ? 15.709 -11.034 1.897 1.00 87.06 222 ASP A O 1
ATOM 1794 N N . GLU A 1 223 ? 17.338 -11.181 3.427 1.00 86.62 223 GLU A N 1
ATOM 1795 C CA . GLU A 1 223 ? 18.381 -11.677 2.525 1.00 86.62 223 GLU A CA 1
ATOM 1796 C C . GLU A 1 223 ? 18.011 -13.001 1.835 1.00 86.62 223 GLU A C 1
ATOM 1798 O O . GLU A 1 223 ? 18.504 -13.300 0.744 1.00 86.62 223 GLU A O 1
ATOM 1803 N N . GLN A 1 224 ? 17.168 -13.836 2.454 1.00 88.75 224 GLN A N 1
ATOM 1804 C CA . GLN A 1 224 ? 16.725 -15.083 1.825 1.00 88.75 224 GLN A CA 1
ATOM 1805 C C . GLN A 1 224 ? 15.717 -14.793 0.720 1.00 88.75 224 GLN A C 1
ATOM 1807 O O . GLN A 1 224 ? 15.824 -15.367 -0.368 1.00 88.75 224 GLN A O 1
ATOM 1812 N N . GLN A 1 225 ? 14.789 -13.872 0.976 1.00 89.25 225 GLN A N 1
ATOM 1813 C CA . GLN A 1 225 ? 13.830 -13.429 -0.023 1.00 89.25 225 GLN A CA 1
ATOM 1814 C C . GLN A 1 225 ? 14.528 -12.769 -1.215 1.00 89.25 225 GLN A C 1
ATOM 1816 O O . GLN A 1 225 ? 14.215 -13.109 -2.356 1.00 89.25 225 GLN A O 1
ATOM 1821 N N . LEU A 1 226 ? 15.520 -11.903 -0.977 1.00 87.50 226 LEU A N 1
ATOM 1822 C CA . LEU A 1 226 ? 16.305 -11.293 -2.056 1.00 87.50 226 LEU A CA 1
ATOM 1823 C C . LEU A 1 226 ? 16.985 -12.343 -2.941 1.00 87.50 226 LEU A C 1
ATOM 1825 O O . LEU A 1 226 ? 16.881 -12.278 -4.164 1.00 87.50 226 LEU A O 1
ATOM 1829 N N . LYS A 1 227 ? 17.621 -13.356 -2.340 1.00 88.38 227 LYS A N 1
ATOM 1830 C CA . LYS A 1 227 ? 18.259 -14.450 -3.095 1.00 88.38 227 LYS A CA 1
ATOM 1831 C C . LYS A 1 227 ? 17.256 -15.269 -3.898 1.00 88.38 227 LYS A C 1
ATOM 1833 O O . LYS A 1 227 ? 17.547 -15.651 -5.029 1.00 88.38 227 LYS A O 1
ATOM 1838 N N . PHE A 1 228 ? 16.084 -15.547 -3.327 1.00 89.50 228 PHE A N 1
ATOM 1839 C CA . PHE A 1 228 ? 15.014 -16.235 -4.044 1.00 89.50 228 PHE A CA 1
ATOM 1840 C C . PHE A 1 228 ? 14.546 -15.421 -5.253 1.00 89.50 228 PHE A C 1
ATOM 1842 O O . PHE A 1 228 ? 14.444 -15.967 -6.351 1.00 89.50 228 PHE A O 1
ATOM 1849 N N . MET A 1 229 ? 14.302 -14.122 -5.063 1.00 89.00 229 MET A N 1
ATOM 1850 C CA . MET A 1 229 ? 13.905 -13.228 -6.146 1.00 89.00 229 MET A CA 1
ATOM 1851 C C . MET A 1 229 ? 14.977 -13.168 -7.230 1.00 89.00 229 MET A C 1
ATOM 1853 O O . MET A 1 229 ? 14.649 -13.310 -8.402 1.00 89.00 229 MET A O 1
ATOM 1857 N N . GLU A 1 230 ? 16.252 -13.030 -6.859 1.00 86.62 230 GLU A N 1
ATOM 1858 C CA . GLU A 1 230 ? 17.358 -12.994 -7.818 1.00 86.62 230 GLU A CA 1
ATOM 1859 C C . GLU A 1 230 ? 17.392 -14.267 -8.671 1.00 86.62 230 GLU A C 1
ATOM 1861 O O . GLU A 1 230 ? 17.454 -14.187 -9.897 1.00 86.62 230 GLU A O 1
ATOM 1866 N N . TRP A 1 231 ? 17.272 -15.436 -8.037 1.00 87.94 231 TRP A N 1
ATOM 1867 C CA . TRP A 1 231 ? 17.197 -16.727 -8.721 1.00 87.94 231 TRP A CA 1
ATOM 1868 C C . TRP A 1 231 ? 15.966 -16.836 -9.637 1.00 87.94 231 TRP A C 1
ATOM 1870 O O . TRP A 1 231 ? 16.067 -17.261 -10.788 1.00 87.94 231 TRP A O 1
ATOM 1880 N N . ALA A 1 232 ? 14.788 -16.429 -9.164 1.00 86.75 232 ALA A N 1
ATOM 1881 C CA . ALA A 1 232 ? 13.546 -16.516 -9.931 1.00 86.75 232 ALA A CA 1
ATOM 1882 C C . ALA A 1 232 ? 13.518 -15.551 -11.134 1.00 86.75 232 ALA A C 1
ATOM 1884 O O . ALA A 1 232 ? 12.962 -15.881 -12.187 1.00 86.75 232 ALA A O 1
ATOM 1885 N N . ILE A 1 233 ? 14.158 -14.390 -10.991 1.00 85.12 233 ILE A N 1
ATOM 1886 C CA . ILE A 1 233 ? 14.303 -13.370 -12.028 1.00 85.12 233 ILE A CA 1
ATOM 1887 C C . ILE A 1 233 ? 15.363 -13.785 -13.058 1.00 85.12 233 ILE A C 1
ATOM 1889 O O . ILE A 1 233 ? 15.071 -13.826 -14.253 1.00 85.12 233 ILE A O 1
ATOM 1893 N N . LYS A 1 234 ? 16.581 -14.131 -12.619 1.00 81.19 234 LYS A N 1
ATOM 1894 C CA . LYS A 1 234 ? 17.707 -14.438 -13.519 1.00 81.19 234 LYS A CA 1
ATOM 1895 C C . LYS A 1 234 ? 17.660 -15.839 -14.101 1.00 81.19 234 LYS A C 1
ATOM 1897 O O . LYS A 1 234 ? 17.796 -16.004 -15.310 1.00 81.19 234 LYS A O 1
ATOM 1902 N N . ASP A 1 235 ? 17.515 -16.837 -13.235 1.00 77.12 235 ASP A N 1
ATOM 1903 C CA . ASP A 1 235 ? 17.800 -18.229 -13.592 1.00 77.12 235 ASP A CA 1
ATOM 1904 C C . ASP A 1 235 ? 16.559 -18.946 -14.121 1.00 77.12 235 ASP A C 1
ATOM 1906 O O . ASP A 1 235 ? 16.661 -19.904 -14.889 1.00 77.12 235 ASP A O 1
ATOM 1910 N N . ARG A 1 236 ? 15.371 -18.496 -13.706 1.00 76.56 236 ARG A N 1
ATOM 1911 C CA . ARG A 1 236 ? 14.093 -19.062 -14.149 1.00 76.56 236 ARG A CA 1
ATOM 1912 C C . ARG A 1 236 ? 13.353 -18.188 -15.151 1.00 76.56 236 ARG A C 1
ATOM 1914 O O . ARG A 1 236 ? 12.641 -18.745 -15.980 1.00 76.56 236 ARG A O 1
ATOM 1921 N N . GLY A 1 237 ? 13.510 -16.864 -15.086 1.00 74.75 237 GLY A N 1
ATOM 1922 C CA . GLY A 1 237 ? 12.764 -15.932 -15.933 1.00 74.75 237 GLY A CA 1
ATOM 1923 C C . GLY A 1 237 ? 11.250 -16.060 -15.748 1.00 74.75 237 GLY A C 1
ATOM 1924 O O . GLY A 1 237 ? 10.513 -15.999 -16.728 1.00 74.75 237 GLY A O 1
ATOM 1925 N N . VAL A 1 238 ? 10.805 -16.319 -14.513 1.00 78.12 238 VAL A N 1
ATOM 1926 C CA . VAL A 1 238 ? 9.383 -16.513 -14.159 1.00 78.12 238 VAL A CA 1
ATOM 1927 C C . VAL A 1 238 ? 8.814 -15.365 -13.332 1.00 78.12 238 VAL A C 1
ATOM 1929 O O . VAL A 1 238 ? 7.599 -15.253 -13.225 1.00 78.12 238 VAL A O 1
ATOM 1932 N N . LEU A 1 239 ? 9.679 -14.526 -12.751 1.00 82.12 239 LEU A N 1
ATOM 1933 C CA . LEU A 1 239 ? 9.282 -13.315 -12.042 1.00 82.12 239 LEU A CA 1
ATOM 1934 C C . LEU A 1 239 ? 9.742 -12.080 -12.793 1.00 82.12 239 LEU A C 1
ATOM 1936 O O . LEU A 1 239 ? 10.888 -11.975 -13.237 1.00 82.12 239 LEU A O 1
ATOM 1940 N N . PHE A 1 240 ? 8.819 -11.138 -12.888 1.00 85.94 240 PHE A N 1
ATOM 1941 C CA . PHE A 1 240 ? 8.926 -9.998 -13.768 1.00 85.94 240 PHE A CA 1
ATOM 1942 C C . PHE A 1 240 ? 8.642 -8.723 -12.971 1.00 85.94 240 PHE A C 1
ATOM 1944 O O . PHE A 1 240 ? 7.488 -8.505 -12.607 1.00 85.94 240 PHE A O 1
ATOM 1951 N N . PRO A 1 241 ? 9.667 -7.934 -12.604 1.00 88.94 241 PRO A N 1
ATOM 1952 C CA . PRO A 1 241 ? 9.491 -6.804 -11.700 1.00 88.94 241 PRO A CA 1
ATOM 1953 C C . PRO A 1 241 ? 8.804 -5.632 -12.414 1.00 88.94 241 PRO A C 1
ATOM 1955 O O . PRO A 1 241 ? 9.081 -5.371 -13.583 1.00 88.94 241 PRO A O 1
ATOM 1958 N N . ILE A 1 242 ? 7.913 -4.936 -11.709 1.00 87.94 242 ILE A N 1
ATOM 1959 C CA . ILE A 1 242 ? 7.093 -3.830 -12.232 1.00 87.94 242 ILE A CA 1
ATOM 1960 C C . ILE A 1 242 ? 7.424 -2.536 -11.503 1.00 87.94 242 ILE A C 1
ATOM 1962 O O . ILE A 1 242 ? 7.817 -1.558 -12.128 1.00 87.94 242 ILE A O 1
ATOM 1966 N N . SER A 1 243 ? 7.261 -2.541 -10.183 1.00 90.56 243 SER A N 1
ATOM 1967 C CA . SER A 1 243 ? 7.324 -1.335 -9.365 1.00 90.56 243 SER A CA 1
ATOM 1968 C C . SER A 1 243 ? 7.839 -1.663 -7.967 1.00 90.56 243 SER A C 1
ATOM 1970 O O . SER A 1 243 ? 7.795 -2.814 -7.516 1.00 90.56 243 SER A O 1
ATOM 1972 N N . TRP A 1 244 ? 8.277 -0.645 -7.243 1.00 92.81 244 TRP A N 1
ATOM 1973 C CA . TRP A 1 244 ? 8.469 -0.724 -5.802 1.00 92.81 244 TRP A CA 1
ATOM 1974 C C . TRP A 1 244 ? 7.137 -0.536 -5.074 1.00 92.81 244 TRP A C 1
ATOM 1976 O O . TRP A 1 244 ? 6.195 0.054 -5.614 1.00 92.81 244 TRP A O 1
ATOM 1986 N N . PHE A 1 245 ? 7.052 -1.036 -3.840 1.00 94.00 245 PHE A N 1
ATOM 1987 C CA . PHE A 1 245 ? 5.937 -0.729 -2.947 1.00 94.00 245 PHE A CA 1
ATOM 1988 C C . PHE A 1 245 ? 6.380 -0.431 -1.511 1.00 94.00 245 PHE A C 1
ATOM 1990 O O . PHE A 1 245 ? 7.368 -0.977 -1.002 1.00 94.00 245 PHE A O 1
ATOM 1997 N N . ARG A 1 246 ? 5.568 0.381 -0.834 1.00 94.44 246 ARG A N 1
ATOM 1998 C CA . ARG A 1 246 ? 5.511 0.553 0.617 1.00 94.44 246 ARG A CA 1
ATOM 1999 C C . ARG A 1 246 ? 4.068 0.442 1.073 1.00 94.44 246 ARG A C 1
ATOM 2001 O O . ARG A 1 246 ? 3.178 1.029 0.471 1.00 94.44 246 ARG A O 1
ATOM 2008 N N . ILE A 1 247 ? 3.833 -0.284 2.153 1.00 96.06 247 ILE A N 1
ATOM 2009 C CA . ILE A 1 247 ? 2.517 -0.398 2.773 1.00 96.06 247 ILE A CA 1
ATOM 2010 C C . ILE A 1 247 ? 2.676 -0.070 4.249 1.00 96.06 247 ILE A C 1
ATOM 2012 O O . ILE A 1 247 ? 3.193 -0.892 5.004 1.00 96.06 247 ILE A O 1
ATOM 2016 N N . ASP A 1 248 ? 2.240 1.120 4.645 1.00 96.38 248 ASP A N 1
ATOM 2017 C CA . ASP A 1 248 ? 2.137 1.547 6.038 1.00 96.38 248 ASP A CA 1
ATOM 2018 C C . ASP A 1 248 ? 0.757 1.129 6.568 1.00 96.38 248 ASP A C 1
ATOM 2020 O O . ASP A 1 248 ? -0.263 1.465 5.968 1.00 96.38 248 ASP A O 1
ATOM 2024 N N . ILE A 1 249 ? 0.706 0.378 7.671 1.00 95.75 249 ILE A N 1
ATOM 2025 C CA . ILE A 1 249 ? -0.519 -0.294 8.138 1.00 95.75 249 ILE A CA 1
ATOM 2026 C C . ILE A 1 249 ? -1.157 0.392 9.355 1.00 95.75 249 ILE A C 1
ATOM 2028 O O . ILE A 1 249 ? -0.471 0.921 10.232 1.00 95.75 249 ILE A O 1
ATOM 2032 N N . GLY A 1 250 ? -2.485 0.305 9.439 1.00 95.56 250 GLY A N 1
ATOM 2033 C CA . GLY A 1 250 ? -3.297 0.815 10.540 1.00 95.56 250 GLY A CA 1
ATOM 2034 C C . GLY A 1 250 ? -3.548 2.318 10.448 1.00 95.56 250 GLY A C 1
ATOM 2035 O O . GLY A 1 250 ? -2.959 3.021 9.637 1.00 95.56 250 GLY A O 1
ATOM 2036 N N . ILE A 1 251 ? -4.420 2.844 11.316 1.00 95.88 251 ILE A N 1
ATOM 2037 C CA . ILE A 1 251 ? -4.765 4.281 11.319 1.00 95.88 251 ILE A CA 1
ATOM 2038 C C . ILE A 1 251 ? -3.547 5.183 11.569 1.00 95.88 251 ILE A C 1
ATOM 2040 O O . ILE A 1 251 ? -3.503 6.329 11.128 1.00 95.88 251 ILE A O 1
ATOM 2044 N N . ARG A 1 252 ? -2.526 4.638 12.238 1.00 94.12 252 ARG A N 1
ATOM 2045 C CA . ARG A 1 252 ? -1.259 5.315 12.515 1.00 94.12 252 ARG A CA 1
ATOM 2046 C C . ARG A 1 252 ? -0.397 5.522 11.275 1.00 94.12 252 ARG A C 1
ATOM 2048 O O . ARG A 1 252 ? 0.537 6.310 11.342 1.00 94.12 252 ARG A O 1
ATOM 2055 N N . SER A 1 253 ? -0.713 4.890 10.144 1.00 96.31 253 SER A N 1
ATOM 2056 C CA . SER A 1 253 ? -0.053 5.197 8.873 1.00 96.31 253 SER A CA 1
ATOM 2057 C C . SER A 1 253 ? -0.224 6.668 8.478 1.00 96.31 253 SER A C 1
ATOM 2059 O O . SER A 1 253 ? 0.617 7.211 7.781 1.00 96.31 253 SER A O 1
ATOM 2061 N N . LEU A 1 254 ? -1.269 7.358 8.953 1.00 96.81 254 LEU A N 1
ATOM 2062 C CA . LEU A 1 254 ? -1.430 8.800 8.728 1.00 96.81 254 LEU A CA 1
ATOM 2063 C C . LEU A 1 254 ? -0.263 9.622 9.306 1.00 96.81 254 LEU A C 1
ATOM 2065 O O . LEU A 1 254 ? 0.067 10.669 8.756 1.00 96.81 254 LEU A O 1
ATOM 2069 N N . GLU A 1 255 ? 0.403 9.125 10.356 1.00 95.00 255 GLU A N 1
ATOM 2070 C CA . GLU A 1 255 ? 1.581 9.762 10.961 1.00 95.00 255 GLU A CA 1
ATOM 2071 C C . GLU A 1 255 ? 2.785 9.808 10.002 1.00 95.00 255 GLU A C 1
ATOM 2073 O O . GLU A 1 255 ? 3.723 10.565 10.235 1.00 95.00 255 GLU A O 1
ATOM 2078 N N . THR A 1 256 ? 2.775 9.014 8.923 1.00 92.44 256 THR A N 1
ATOM 2079 C CA . THR A 1 256 ? 3.860 8.959 7.929 1.00 92.44 256 THR A CA 1
ATOM 2080 C C . THR A 1 256 ? 3.653 9.921 6.760 1.00 92.44 256 THR A C 1
ATOM 2082 O O . THR A 1 256 ? 4.463 9.942 5.833 1.00 92.44 256 THR A O 1
ATOM 2085 N N . LEU A 1 257 ? 2.560 10.689 6.760 1.00 94.75 257 LEU A N 1
ATOM 2086 C CA . LEU A 1 257 ? 2.302 11.719 5.758 1.00 94.75 257 LEU A CA 1
ATOM 2087 C C . LEU A 1 257 ? 3.252 12.904 5.950 1.00 94.75 257 LEU A C 1
ATOM 2089 O O . LEU A 1 257 ? 3.455 13.368 7.067 1.00 94.75 257 LEU A O 1
ATOM 2093 N N . GLU A 1 258 ? 3.775 13.451 4.851 1.00 92.38 258 GLU A N 1
ATOM 2094 C CA . GLU A 1 258 ? 4.743 14.562 4.876 1.00 92.38 258 GLU A CA 1
ATOM 2095 C C . GLU A 1 258 ? 4.219 15.796 5.627 1.00 92.38 258 GLU A C 1
ATOM 2097 O O . GLU A 1 258 ? 4.955 16.441 6.370 1.00 92.38 258 GLU A O 1
ATOM 2102 N N . LEU A 1 259 ? 2.925 16.095 5.482 1.00 95.69 259 LEU A N 1
ATOM 2103 C CA . LEU A 1 259 ? 2.266 17.221 6.144 1.00 95.69 259 LEU A CA 1
ATOM 2104 C C . LEU A 1 259 ? 1.641 16.862 7.500 1.00 95.69 259 LEU A C 1
ATOM 2106 O O . LEU A 1 259 ? 0.925 17.692 8.060 1.00 95.69 259 LEU A O 1
ATOM 2110 N N . TRP A 1 260 ? 1.887 15.663 8.047 1.00 96.94 260 TRP A N 1
ATOM 2111 C CA . TRP A 1 260 ? 1.242 15.195 9.282 1.00 96.94 260 TRP A CA 1
ATOM 2112 C C . TRP A 1 260 ? 1.354 16.205 10.427 1.00 96.94 260 TRP A C 1
ATOM 2114 O O . TRP A 1 260 ? 0.351 16.548 11.050 1.00 96.94 260 TRP A O 1
ATOM 2124 N N . ASP A 1 261 ? 2.549 16.756 10.656 1.00 97.38 261 ASP A N 1
ATOM 2125 C CA . ASP A 1 261 ? 2.779 17.732 11.726 1.00 97.38 261 ASP A CA 1
ATOM 2126 C C . ASP A 1 261 ? 1.961 19.021 11.580 1.00 97.38 261 ASP A C 1
ATOM 2128 O O . ASP A 1 261 ? 1.702 19.686 12.582 1.00 97.38 261 ASP A O 1
ATOM 2132 N N . GLN A 1 262 ? 1.530 19.359 10.364 1.00 97.31 262 GLN A N 1
ATOM 2133 C CA . GLN A 1 262 ? 0.701 20.531 10.085 1.00 97.31 262 GLN A CA 1
ATOM 2134 C C . GLN A 1 262 ? -0.794 20.230 10.230 1.00 97.31 262 GLN A C 1
ATOM 2136 O O . GLN A 1 262 ? -1.567 21.123 10.570 1.00 97.31 262 GLN A O 1
ATOM 2141 N N . ILE A 1 263 ? -1.210 18.983 9.980 1.00 97.62 263 ILE A N 1
ATOM 2142 C CA . ILE A 1 263 ? -2.630 18.604 9.936 1.00 97.62 263 ILE A CA 1
ATOM 2143 C C . ILE A 1 263 ? -3.128 17.888 11.193 1.00 97.62 263 ILE A C 1
ATOM 2145 O O . ILE A 1 263 ? -4.334 17.878 11.428 1.00 97.62 263 ILE A O 1
ATOM 2149 N N . LYS A 1 264 ? -2.244 17.298 12.009 1.00 97.31 264 LYS A N 1
ATOM 2150 C CA . LYS A 1 264 ? -2.614 16.427 13.145 1.00 97.31 264 LYS A CA 1
ATOM 2151 C C . LYS A 1 264 ? -3.543 17.085 14.170 1.00 97.31 264 LYS A C 1
ATOM 2153 O O . LYS A 1 264 ? -4.360 16.410 14.785 1.00 97.31 264 LYS A O 1
ATOM 2158 N N . ASP A 1 265 ? -3.459 18.404 14.324 1.00 97.56 265 ASP A N 1
ATOM 2159 C CA . ASP A 1 265 ? -4.282 19.165 15.268 1.00 97.56 265 ASP A CA 1
ATOM 2160 C C . ASP A 1 265 ? -5.542 19.771 14.610 1.00 97.56 265 ASP A C 1
ATOM 2162 O O . ASP A 1 265 ? -6.309 20.483 15.263 1.00 97.56 265 ASP A O 1
ATOM 2166 N N . HIS A 1 266 ? -5.803 19.482 13.327 1.00 98.19 266 HIS A N 1
ATOM 2167 C CA . HIS A 1 266 ? -6.944 20.033 12.599 1.00 98.19 266 HIS A CA 1
ATOM 2168 C C . HIS A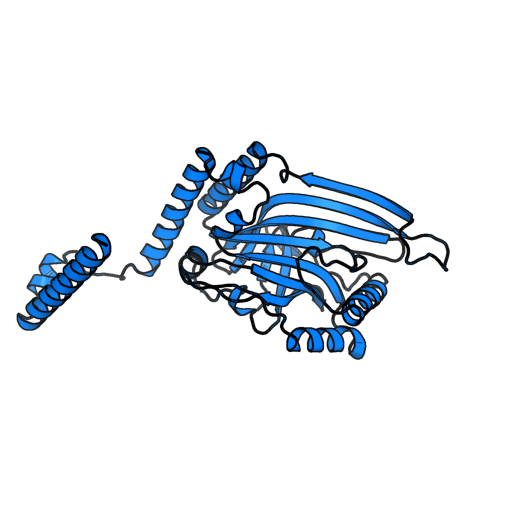 1 266 ? -8.284 19.524 13.179 1.00 98.19 266 HIS A C 1
ATOM 2170 O O . HIS A 1 266 ? -8.495 18.308 13.264 1.00 98.19 266 HIS A O 1
ATOM 2176 N N . PRO A 1 267 ? -9.245 20.407 13.528 1.00 98.00 267 PRO A N 1
ATOM 2177 C CA . PRO A 1 267 ? -10.482 20.009 14.210 1.00 98.00 267 PRO A CA 1
ATOM 2178 C C . PRO A 1 267 ? -11.325 18.980 13.450 1.00 98.00 267 PRO A C 1
ATOM 2180 O O . PRO A 1 267 ? -11.797 18.009 14.042 1.00 98.00 267 PRO A O 1
ATOM 2183 N N . ASP A 1 268 ? -11.503 19.166 12.138 1.00 98.12 268 ASP A N 1
ATOM 2184 C CA . ASP A 1 268 ? -12.312 18.246 11.325 1.00 98.12 268 ASP A CA 1
ATOM 2185 C C . ASP A 1 268 ? -11.665 16.867 11.172 1.00 98.12 268 ASP A C 1
ATOM 2187 O O . ASP A 1 268 ? -12.374 15.858 11.175 1.00 98.12 268 ASP A O 1
ATOM 2191 N N . LEU A 1 269 ? -10.329 16.819 11.100 1.00 98.12 269 LEU A N 1
ATOM 2192 C CA . LEU A 1 269 ? -9.581 15.569 11.057 1.00 98.12 269 LEU A CA 1
ATOM 2193 C C . LEU A 1 269 ? -9.767 14.813 12.370 1.00 98.12 269 LEU A C 1
ATOM 2195 O O . LEU A 1 269 ? -10.222 13.673 12.358 1.00 98.12 269 LEU A O 1
ATOM 2199 N N . ASN A 1 270 ? -9.506 15.475 13.498 1.00 98.19 270 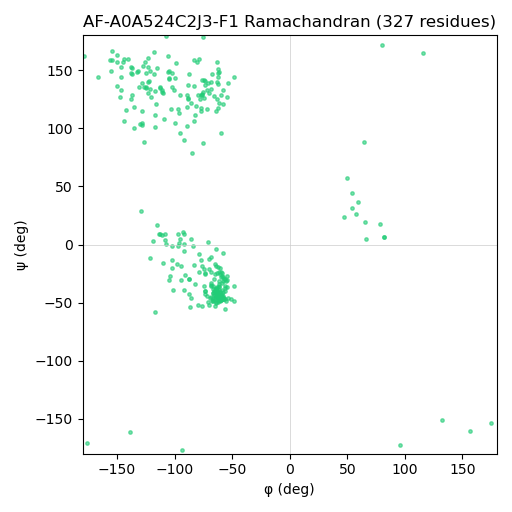ASN A N 1
ATOM 2200 C CA . ASN A 1 270 ? -9.653 14.876 14.823 1.00 98.19 270 ASN A CA 1
ATOM 2201 C C . ASN A 1 270 ? -11.078 14.378 15.072 1.00 98.19 270 ASN A C 1
ATOM 2203 O O . ASN A 1 270 ? -11.275 13.263 15.546 1.00 98.19 270 ASN A O 1
ATOM 2207 N N . LYS A 1 271 ? -12.087 15.143 14.645 1.00 98.38 271 LYS A N 1
ATOM 2208 C CA . LYS A 1 271 ? -13.481 14.701 14.698 1.00 98.38 271 LYS A CA 1
ATOM 2209 C C . LYS A 1 271 ? -13.707 13.426 13.879 1.00 98.38 271 LYS A C 1
ATOM 2211 O O . LYS A 1 271 ? -14.346 12.504 14.377 1.00 98.38 271 LYS A O 1
ATOM 2216 N N . ALA A 1 272 ? -13.216 13.356 12.641 1.00 98.38 272 ALA A N 1
ATOM 2217 C CA . ALA A 1 272 ? -13.366 12.165 11.803 1.00 98.38 272 ALA A CA 1
ATOM 2218 C C . ALA A 1 272 ? -12.655 10.941 12.406 1.00 98.38 272 ALA A C 1
ATOM 2220 O O . ALA A 1 272 ? -13.234 9.854 12.436 1.00 98.38 272 ALA A O 1
ATOM 2221 N N . LEU A 1 273 ? -11.449 11.127 12.949 1.00 97.88 273 LEU A N 1
ATOM 2222 C CA . LEU A 1 273 ? -10.693 10.078 13.635 1.00 97.88 273 LEU A CA 1
ATOM 2223 C C . LEU A 1 273 ? -11.412 9.584 14.901 1.00 97.88 273 LEU A C 1
ATOM 2225 O O . LEU A 1 273 ? -11.489 8.376 15.111 1.00 97.88 273 LEU A O 1
ATOM 2229 N N . ASP A 1 274 ? -12.033 10.473 15.681 1.00 97.69 274 ASP A N 1
ATOM 2230 C CA . ASP A 1 274 ? -12.863 10.095 16.834 1.00 97.69 274 ASP A CA 1
ATOM 2231 C C . ASP A 1 274 ? -14.083 9.257 16.420 1.00 97.69 274 ASP A C 1
ATOM 2233 O O . ASP A 1 274 ? -14.445 8.285 17.091 1.00 97.69 274 ASP A O 1
ATOM 2237 N N . TYR A 1 275 ? -14.752 9.622 15.319 1.00 97.62 275 TYR A N 1
ATOM 2238 C CA . TYR A 1 275 ? -15.852 8.818 14.773 1.00 97.62 275 TYR A CA 1
ATOM 2239 C C . TYR A 1 275 ? -15.367 7.443 14.319 1.00 97.62 275 TYR A C 1
ATOM 2241 O O . TYR A 1 275 ? -16.043 6.441 14.572 1.00 97.62 275 TYR A O 1
ATOM 2249 N N . TYR A 1 276 ? -14.199 7.392 13.682 1.00 98.19 276 TYR A N 1
ATOM 2250 C CA . TYR A 1 276 ? -13.588 6.149 13.242 1.00 98.19 276 TYR A CA 1
ATOM 2251 C C . TYR A 1 276 ? -13.208 5.241 14.416 1.00 98.19 276 TYR A C 1
ATOM 2253 O O . TYR A 1 276 ? -13.566 4.064 14.399 1.00 98.19 276 TYR A O 1
ATOM 2261 N N . ASP A 1 277 ? -12.578 5.773 15.469 1.00 96.94 277 ASP A N 1
ATOM 2262 C CA . ASP A 1 277 ? -12.238 4.989 16.664 1.00 96.94 277 ASP A CA 1
ATOM 2263 C C . ASP A 1 277 ? -13.496 4.414 17.325 1.00 96.94 277 ASP A C 1
ATOM 2265 O O . ASP A 1 277 ? -13.543 3.220 17.614 1.00 96.94 277 ASP A O 1
ATOM 2269 N N . ARG A 1 278 ? -14.577 5.197 17.463 1.00 97.19 278 ARG A N 1
ATOM 2270 C CA . ARG A 1 278 ? -15.859 4.682 17.986 1.00 97.19 278 ARG A CA 1
ATOM 2271 C C . ARG A 1 278 ? -16.434 3.562 17.128 1.00 97.19 278 ARG A C 1
ATOM 2273 O O . ARG A 1 278 ? -16.968 2.592 17.666 1.00 97.19 278 ARG A O 1
ATOM 2280 N N . TYR A 1 279 ? -16.349 3.692 15.808 1.00 97.50 279 TYR A N 1
ATOM 2281 C CA . TYR A 1 279 ? -16.804 2.668 14.874 1.00 97.50 279 TYR A CA 1
ATOM 2282 C C . TYR A 1 279 ? -15.992 1.368 15.018 1.00 97.50 279 TYR A C 1
ATOM 2284 O O . TYR A 1 279 ? -16.578 0.301 15.218 1.00 97.50 279 TYR A O 1
ATOM 2292 N N . VAL A 1 280 ? -14.658 1.459 15.021 1.00 96.56 280 VAL A N 1
ATOM 2293 C CA . VAL A 1 280 ? -13.746 0.321 15.239 1.00 96.56 280 VAL A CA 1
ATOM 2294 C C . VAL A 1 280 ? -13.975 -0.312 16.613 1.00 96.56 280 VAL A C 1
ATOM 2296 O O . VAL A 1 280 ? -14.078 -1.533 16.725 1.00 96.56 280 VAL A O 1
ATOM 2299 N N . MET A 1 281 ? -14.140 0.497 17.658 1.00 94.19 281 MET A N 1
ATOM 2300 C CA . MET A 1 281 ? -14.453 0.022 19.005 1.00 94.19 281 MET A CA 1
ATOM 2301 C C . MET A 1 281 ? -15.803 -0.682 19.081 1.00 94.19 281 MET A C 1
ATOM 2303 O O . MET A 1 281 ? -15.923 -1.679 19.788 1.00 94.19 281 MET A O 1
ATOM 2307 N N . GLY A 1 282 ? -16.806 -0.224 18.331 1.00 94.88 282 GLY A N 1
ATOM 2308 C CA . GLY A 1 282 ? -18.088 -0.914 18.210 1.00 94.88 282 GLY A CA 1
ATOM 2309 C C . GLY A 1 282 ? -17.944 -2.315 17.608 1.00 94.88 282 GLY A C 1
ATOM 2310 O O . GLY A 1 282 ? -18.563 -3.262 18.098 1.00 94.88 282 GLY A O 1
ATOM 2311 N N . LEU A 1 283 ? -17.091 -2.469 16.591 1.00 94.50 283 LEU A N 1
ATOM 2312 C CA . LEU A 1 283 ? -16.777 -3.766 15.983 1.00 94.50 283 LEU A CA 1
ATOM 2313 C C . LEU A 1 283 ? -16.025 -4.681 16.954 1.00 94.50 283 LEU A C 1
ATOM 2315 O O . LEU A 1 283 ? -16.421 -5.826 17.159 1.00 94.50 283 LEU A O 1
ATOM 2319 N N . ILE A 1 284 ? -14.991 -4.166 17.617 1.00 91.94 284 ILE A N 1
ATOM 2320 C CA . ILE A 1 284 ? -14.233 -4.924 18.621 1.00 91.94 284 ILE A CA 1
ATOM 2321 C C . ILE A 1 284 ? -15.151 -5.349 19.771 1.00 91.94 284 ILE A C 1
ATOM 2323 O O . ILE A 1 284 ? -15.165 -6.516 20.155 1.00 91.94 284 ILE A O 1
ATOM 2327 N N . TYR A 1 285 ? -15.981 -4.439 20.284 1.00 90.12 285 TYR A N 1
ATOM 2328 C CA . TYR A 1 285 ? -16.950 -4.772 21.323 1.00 90.12 285 TYR A CA 1
ATOM 2329 C C . TYR A 1 285 ? -17.900 -5.873 20.858 1.00 90.12 285 TYR A C 1
ATOM 2331 O O . TYR A 1 285 ? -18.143 -6.808 21.607 1.00 90.12 285 TYR A O 1
ATOM 2339 N N . LYS A 1 286 ? -18.390 -5.826 19.614 1.00 89.75 286 LYS A N 1
ATOM 2340 C CA . LYS A 1 286 ? -19.245 -6.878 19.049 1.00 89.75 286 LYS A CA 1
ATOM 2341 C C . LYS A 1 286 ? -18.549 -8.243 18.974 1.00 89.75 286 LYS A C 1
ATOM 2343 O O . LYS A 1 286 ? -19.225 -9.246 19.175 1.00 89.75 286 LYS A O 1
ATOM 2348 N N . LYS A 1 287 ? -17.235 -8.294 18.730 1.00 86.12 287 LYS A N 1
ATOM 2349 C CA . LYS A 1 287 ? -16.447 -9.541 18.764 1.00 86.12 287 LYS A CA 1
ATOM 2350 C C . LYS A 1 287 ? -16.364 -10.149 20.159 1.00 86.12 287 LYS A C 1
ATOM 2352 O O . LYS A 1 287 ? -16.491 -11.359 20.301 1.00 86.12 287 LYS A O 1
ATOM 2357 N N . PHE A 1 288 ? -16.130 -9.310 21.165 1.00 83.25 288 PHE A N 1
ATOM 2358 C CA . PHE A 1 288 ? -15.955 -9.742 22.553 1.00 83.25 288 PHE A CA 1
ATOM 2359 C C . PHE A 1 288 ? -17.245 -9.756 23.360 1.00 83.25 288 PHE A C 1
ATOM 2361 O O . PHE A 1 288 ? -17.231 -10.186 24.511 1.00 83.25 288 PHE A O 1
ATOM 2368 N N . LYS A 1 289 ? -18.358 -9.288 22.785 1.00 73.25 289 LYS A N 1
ATOM 2369 C CA . LYS A 1 289 ? -19.658 -9.362 23.429 1.00 73.25 289 LYS A CA 1
ATOM 2370 C C . LYS A 1 289 ? -19.995 -10.846 23.570 1.00 73.25 289 LYS A C 1
ATOM 2372 O O . LYS A 1 289 ? -20.151 -11.513 22.548 1.00 73.25 289 LYS A O 1
ATOM 2377 N N . PRO A 1 290 ? -20.101 -11.373 24.797 1.00 55.69 290 PRO A N 1
ATOM 2378 C CA . PRO A 1 290 ? -20.559 -12.736 24.973 1.00 55.69 290 PRO A CA 1
ATOM 2379 C C . PRO A 1 290 ? -21.958 -12.833 24.364 1.00 55.69 290 PRO A C 1
ATOM 2381 O O . PRO A 1 290 ? -22.830 -12.000 24.640 1.00 55.69 290 PRO A O 1
ATOM 2384 N N . GLU A 1 291 ? -22.166 -13.820 23.497 1.00 50.19 291 GLU A N 1
ATOM 2385 C CA . GLU A 1 291 ? -23.508 -14.281 23.164 1.00 50.19 291 GLU A CA 1
ATOM 2386 C C . GLU A 1 291 ? -24.121 -14.760 24.491 1.00 50.19 291 GLU A C 1
ATOM 2388 O O . GLU A 1 291 ? -23.823 -15.852 24.948 1.00 50.19 291 GLU A O 1
ATOM 2393 N N . GLN A 1 292 ? -24.886 -13.879 25.149 1.00 45.59 292 GLN A N 1
ATOM 2394 C CA . GLN A 1 292 ? -25.488 -14.053 26.480 1.00 45.59 292 GLN A CA 1
ATOM 2395 C C . GLN A 1 292 ? -24.482 -14.183 27.647 1.00 45.59 292 GLN A C 1
ATOM 2397 O O . GLN A 1 292 ? -24.164 -15.272 28.104 1.00 45.59 292 GLN A O 1
ATOM 2402 N N . ILE A 1 293 ? -24.080 -13.050 28.232 1.00 44.22 293 ILE A N 1
ATOM 2403 C CA . ILE A 1 293 ? -24.237 -12.951 29.694 1.00 44.22 293 ILE A CA 1
ATOM 2404 C C . ILE A 1 293 ? -25.728 -12.678 29.886 1.00 44.22 293 ILE A C 1
ATOM 2406 O O . ILE A 1 293 ? -26.267 -11.819 29.174 1.00 44.22 293 ILE A O 1
ATOM 2410 N N . GLY A 1 294 ? -26.403 -13.457 30.731 1.00 42.00 294 GLY A N 1
ATOM 2411 C CA . GLY A 1 294 ? -27.824 -13.307 30.990 1.00 42.00 294 GLY A CA 1
ATOM 2412 C C . GLY A 1 294 ? -28.175 -11.853 31.270 1.00 42.00 294 GLY A C 1
ATOM 2413 O O . GLY A 1 294 ? -27.406 -11.079 31.838 1.00 42.00 294 GLY A O 1
ATOM 2414 N N . ILE A 1 295 ? -29.353 -11.466 30.803 1.00 48.12 295 ILE A N 1
ATOM 2415 C CA . ILE A 1 295 ? -29.863 -10.095 30.859 1.00 48.12 295 ILE A CA 1
ATOM 2416 C C . ILE A 1 295 ? -30.081 -9.623 32.319 1.00 48.12 295 ILE A C 1
ATOM 2418 O O . ILE A 1 295 ? -30.296 -8.435 32.530 1.00 48.12 295 ILE A O 1
ATOM 2422 N N . ASP A 1 296 ? -29.877 -10.500 33.311 1.00 54.50 296 ASP A N 1
ATOM 2423 C CA . ASP A 1 296 ? -29.805 -10.189 34.740 1.00 54.50 296 ASP A CA 1
ATOM 2424 C C . ASP A 1 296 ? -28.506 -10.726 35.373 1.00 54.50 296 ASP A C 1
ATOM 2426 O O . ASP A 1 296 ? -28.451 -11.821 35.929 1.00 54.50 296 ASP A O 1
ATOM 2430 N N . LEU A 1 297 ? -27.444 -9.912 35.336 1.00 56.34 297 LEU A N 1
ATOM 2431 C CA . LEU A 1 297 ? -26.221 -10.122 36.135 1.00 56.34 297 LEU A CA 1
ATOM 2432 C C . LEU A 1 297 ? -26.524 -10.261 37.636 1.00 56.34 297 LEU A C 1
ATOM 2434 O O . LEU A 1 297 ? -25.752 -10.871 38.374 1.00 56.34 297 LEU A O 1
ATOM 2438 N N . GLU A 1 298 ? -27.624 -9.655 38.083 1.00 57.00 298 GLU A N 1
ATOM 2439 C CA . GLU A 1 298 ? -28.099 -9.740 39.456 1.00 57.00 298 GLU A CA 1
ATOM 2440 C C . GLU A 1 298 ? -28.616 -11.156 39.749 1.00 57.00 298 GLU A C 1
ATOM 2442 O O . GLU A 1 298 ? -28.095 -11.802 40.659 1.00 57.00 298 GLU A O 1
ATOM 2447 N N . ASP A 1 299 ? -29.514 -11.699 38.923 1.00 56.97 299 ASP A N 1
ATOM 2448 C CA . ASP A 1 299 ? -30.030 -13.066 39.080 1.00 56.97 299 ASP A CA 1
ATOM 2449 C C . ASP A 1 299 ? -28.922 -14.122 38.953 1.00 56.97 299 ASP A C 1
ATOM 2451 O O . ASP A 1 299 ? -28.818 -15.005 39.802 1.00 56.97 299 ASP A O 1
ATOM 2455 N N . GLU A 1 300 ? -28.006 -13.989 37.986 1.00 59.31 300 GLU A N 1
ATOM 2456 C CA . GLU A 1 300 ? -26.878 -14.924 37.842 1.00 59.31 300 GLU A CA 1
ATOM 2457 C C . GLU A 1 300 ? -25.920 -14.874 39.044 1.00 59.31 300 GLU A C 1
ATOM 2459 O O . GLU A 1 300 ? -25.437 -15.912 39.503 1.00 59.31 300 GLU A O 1
ATOM 2464 N N . PHE A 1 301 ? -25.667 -13.690 39.614 1.00 69.38 301 PHE A N 1
ATOM 2465 C CA . PHE A 1 301 ? -24.896 -13.573 40.853 1.00 69.38 301 PHE A CA 1
ATOM 2466 C C . PHE A 1 301 ? -25.646 -14.184 42.042 1.00 69.38 301 PHE A C 1
ATOM 2468 O O . PHE A 1 301 ? -25.020 -14.792 42.913 1.00 69.38 301 PHE A O 1
ATOM 2475 N N . TYR A 1 302 ? -26.976 -14.062 42.085 1.00 70.88 302 TYR A N 1
ATOM 2476 C CA . TYR A 1 302 ? -27.827 -14.664 43.110 1.00 70.88 302 TYR A CA 1
ATOM 2477 C C . TYR A 1 302 ? -28.116 -16.160 42.907 1.00 70.88 302 TYR A C 1
ATOM 2479 O O . TYR A 1 302 ? -28.569 -16.797 43.863 1.00 70.88 302 TYR A O 1
ATOM 2487 N N . ASP A 1 303 ? -27.732 -16.739 41.773 1.00 73.81 303 ASP A N 1
ATOM 2488 C CA . ASP A 1 303 ? -27.787 -18.181 41.499 1.00 73.81 303 ASP A CA 1
ATOM 2489 C C . ASP A 1 303 ? -26.441 -18.897 41.718 1.00 73.81 303 ASP A C 1
ATOM 2491 O O . ASP A 1 303 ? -26.403 -20.112 41.921 1.00 73.81 303 ASP A O 1
ATOM 2495 N N . MET A 1 304 ? -25.324 -18.162 41.779 1.00 77.69 304 MET A N 1
ATOM 2496 C CA . MET A 1 304 ? -24.008 -18.721 42.122 1.00 77.69 304 MET A CA 1
ATOM 2497 C C . MET A 1 304 ? -23.986 -19.326 43.531 1.00 77.69 304 MET A C 1
ATOM 2499 O O . MET A 1 304 ? -24.599 -18.798 44.469 1.00 77.69 304 MET A O 1
ATOM 2503 N N . SER A 1 305 ? -23.182 -20.370 43.738 1.00 81.38 305 SER A N 1
ATOM 2504 C CA . SER A 1 305 ? -22.906 -20.871 45.086 1.00 81.38 305 SER A CA 1
ATOM 2505 C C . SER A 1 305 ? -22.175 -19.811 45.934 1.00 81.38 305 SER A C 1
ATOM 2507 O O . SER A 1 305 ? -21.481 -18.938 45.400 1.00 81.38 305 SER A O 1
ATOM 2509 N N . PRO A 1 306 ? -22.250 -19.877 47.277 1.00 80.88 306 PRO A N 1
ATOM 2510 C CA . PRO A 1 306 ? -21.552 -18.927 48.147 1.00 80.88 306 PRO A CA 1
ATOM 2511 C C . PRO A 1 306 ? -20.037 -18.845 47.893 1.00 80.88 306 PRO A C 1
ATOM 2513 O O . PRO A 1 306 ? -19.435 -17.787 48.066 1.00 80.88 306 PRO A O 1
ATOM 2516 N N . GLN A 1 307 ? -19.417 -19.951 47.467 1.00 79.31 307 GLN A N 1
ATOM 2517 C CA . GLN A 1 307 ? -17.987 -20.005 47.154 1.00 79.31 307 GLN A CA 1
ATOM 2518 C C . GLN A 1 307 ? -17.659 -19.298 45.835 1.00 79.31 307 GLN A C 1
ATOM 2520 O O . GLN A 1 307 ? -16.666 -18.574 45.760 1.00 79.31 307 GLN A O 1
ATOM 2525 N N . GLU A 1 308 ? -18.504 -19.459 44.818 1.00 67.94 308 GLU A N 1
ATOM 2526 C CA . GLU A 1 308 ? -18.353 -18.784 43.525 1.00 67.94 308 GLU A CA 1
ATOM 2527 C C . GLU A 1 308 ? -18.543 -17.273 43.662 1.00 67.94 308 GLU A C 1
ATOM 2529 O O . GLU A 1 308 ? -17.717 -16.515 43.158 1.00 67.94 308 GLU A O 1
ATOM 2534 N N . ARG A 1 309 ? -19.532 -16.824 44.447 1.00 79.56 309 ARG A N 1
ATOM 2535 C CA . ARG A 1 309 ? -19.718 -15.389 44.734 1.00 79.56 309 ARG A CA 1
ATOM 2536 C C . ARG A 1 309 ? -18.534 -14.787 45.471 1.00 79.56 309 ARG A C 1
ATOM 2538 O O . ARG A 1 309 ? -18.077 -13.704 45.118 1.00 79.56 309 ARG A O 1
ATOM 2545 N N . ALA A 1 310 ? -18.023 -15.481 46.488 1.00 78.94 310 ALA A N 1
ATOM 2546 C CA . ALA A 1 310 ? -16.869 -15.010 47.248 1.00 78.94 310 ALA A CA 1
ATOM 2547 C C . ALA A 1 310 ? -15.624 -14.878 46.360 1.00 78.94 310 ALA A C 1
ATOM 2549 O O . ALA A 1 310 ? -14.870 -13.914 46.493 1.00 78.94 310 ALA A O 1
ATOM 2550 N N . LYS A 1 311 ? -15.431 -15.820 45.429 1.00 82.25 311 LYS A N 1
ATOM 2551 C CA . LYS A 1 311 ? -14.347 -15.764 44.450 1.00 82.25 311 LYS A CA 1
ATOM 2552 C C . LYS A 1 311 ? -14.541 -14.614 43.457 1.00 82.25 311 LYS A C 1
ATOM 2554 O O . LYS A 1 311 ? -13.632 -13.810 43.304 1.00 82.25 311 LYS A O 1
ATOM 2559 N N . ALA A 1 312 ? -15.730 -14.471 42.874 1.00 74.38 312 ALA A N 1
ATOM 2560 C CA . ALA A 1 312 ? -16.038 -13.401 41.925 1.00 74.38 312 ALA A CA 1
ATOM 2561 C C . ALA A 1 312 ? -15.862 -11.999 42.538 1.00 74.38 312 ALA A C 1
ATOM 2563 O O . ALA A 1 312 ? -15.254 -11.124 41.925 1.00 74.38 312 ALA A O 1
ATOM 2564 N N . LEU A 1 313 ? -16.329 -11.790 43.775 1.00 84.50 313 LEU A N 1
ATOM 2565 C CA . LEU A 1 313 ? -16.133 -10.530 44.501 1.00 84.50 313 LEU A CA 1
ATOM 2566 C C . LEU A 1 313 ? -14.655 -10.250 44.790 1.00 84.50 313 LEU A C 1
ATOM 2568 O O . LEU A 1 313 ? -14.220 -9.100 44.713 1.00 84.50 313 LEU A O 1
ATOM 2572 N N . LYS A 1 314 ? -13.878 -11.287 45.118 1.00 86.88 314 LYS A N 1
ATOM 2573 C CA . LYS A 1 314 ? -12.440 -11.154 45.357 1.00 86.88 314 LYS A CA 1
ATOM 2574 C C . LYS A 1 314 ? -11.696 -10.777 44.075 1.00 86.88 314 LYS A C 1
ATOM 2576 O O . LYS A 1 314 ? -10.900 -9.842 44.102 1.00 86.88 314 LYS A O 1
ATOM 2581 N N . ASP A 1 315 ? -12.001 -11.447 42.969 1.00 76.75 315 ASP A N 1
ATOM 2582 C CA . ASP A 1 315 ? -11.383 -11.191 41.667 1.00 76.75 315 ASP A CA 1
ATOM 2583 C C . ASP A 1 315 ? -11.728 -9.770 41.170 1.00 76.75 315 ASP A C 1
ATOM 2585 O O . ASP A 1 315 ? -10.853 -9.043 40.696 1.00 76.75 315 ASP A O 1
ATOM 2589 N N . MET A 1 316 ? -12.972 -9.309 41.374 1.00 81.19 316 MET A N 1
ATOM 2590 C CA . MET A 1 316 ? -13.370 -7.921 41.096 1.00 81.19 316 MET A CA 1
ATOM 2591 C C . MET A 1 316 ? -12.631 -6.908 41.977 1.00 81.19 316 MET A C 1
ATOM 2593 O O . MET A 1 316 ? -12.168 -5.882 41.478 1.00 81.19 316 MET A O 1
ATOM 2597 N N . ALA A 1 317 ? -12.490 -7.179 43.277 1.00 83.31 317 ALA A N 1
ATOM 2598 C CA . ALA A 1 317 ? -11.760 -6.299 44.186 1.00 83.31 317 ALA A CA 1
ATOM 2599 C C . ALA A 1 317 ? -10.271 -6.192 43.810 1.00 83.31 317 ALA A C 1
ATOM 2601 O O . ALA A 1 317 ? -9.702 -5.099 43.848 1.00 83.31 317 ALA A O 1
ATOM 2602 N N . GLU A 1 318 ? -9.644 -7.300 43.405 1.00 81.06 318 GLU A N 1
ATOM 2603 C CA . GLU A 1 318 ? -8.260 -7.313 42.923 1.00 81.06 318 GLU A CA 1
ATOM 2604 C C . GLU A 1 318 ? -8.107 -6.547 41.602 1.00 81.06 318 GLU A C 1
ATOM 2606 O O . GLU A 1 318 ? -7.174 -5.751 41.474 1.00 81.06 318 GLU A O 1
ATOM 2611 N N . ALA A 1 319 ? -9.047 -6.703 40.665 1.00 79.25 319 ALA A N 1
ATOM 2612 C CA . ALA A 1 319 ? -9.057 -5.959 39.406 1.00 79.25 319 ALA A CA 1
ATOM 2613 C C . ALA A 1 319 ? -9.231 -4.445 39.622 1.00 79.25 319 ALA A C 1
ATOM 2615 O O . ALA A 1 319 ? -8.496 -3.649 39.037 1.00 79.25 319 ALA A O 1
ATOM 2616 N N . ILE A 1 320 ? -10.150 -4.031 40.504 1.00 80.75 320 ILE A N 1
ATOM 2617 C CA . ILE A 1 320 ? -10.351 -2.617 40.861 1.00 80.75 320 ILE A CA 1
ATOM 2618 C C . ILE A 1 320 ? -9.096 -2.047 41.519 1.00 80.75 320 ILE A C 1
ATOM 2620 O O . ILE A 1 320 ? -8.678 -0.940 41.173 1.00 80.75 320 ILE A O 1
ATOM 2624 N N . ARG A 1 321 ? -8.469 -2.789 42.441 1.00 83.38 321 ARG A N 1
ATOM 2625 C CA . ARG A 1 321 ? -7.222 -2.356 43.084 1.00 83.38 321 ARG A CA 1
ATOM 2626 C C . ARG A 1 321 ? -6.116 -2.162 42.052 1.00 83.38 321 ARG A C 1
ATOM 2628 O O . ARG A 1 321 ? -5.510 -1.097 42.028 1.00 83.38 321 ARG A O 1
ATOM 2635 N N . PHE A 1 322 ? -5.917 -3.141 41.172 1.00 83.75 322 PHE A N 1
ATOM 2636 C CA . PHE A 1 322 ? -4.914 -3.072 40.112 1.00 83.75 322 PHE A CA 1
ATOM 2637 C C . PHE A 1 322 ? -5.136 -1.870 39.186 1.00 83.75 322 PHE A C 1
ATOM 2639 O O . PHE A 1 322 ? -4.200 -1.132 38.894 1.00 83.75 322 PHE A O 1
ATOM 2646 N N . LEU A 1 323 ? -6.381 -1.629 38.764 1.00 78.50 323 LEU A N 1
ATOM 2647 C CA . LEU A 1 323 ? -6.730 -0.471 37.940 1.00 78.50 323 LEU A CA 1
ATOM 2648 C C . LEU A 1 323 ? -6.509 0.848 38.693 1.00 78.50 323 LEU A C 1
ATOM 2650 O O . LEU A 1 323 ? -5.975 1.793 38.127 1.00 78.50 323 LEU A O 1
ATOM 2654 N N . THR A 1 324 ? -6.863 0.914 39.975 1.00 79.12 324 THR A N 1
ATOM 2655 C CA . THR A 1 324 ? -6.696 2.131 40.787 1.00 79.12 324 THR A CA 1
ATOM 2656 C C . THR A 1 324 ? -5.226 2.461 41.043 1.00 79.12 324 THR A C 1
ATOM 2658 O O . THR A 1 324 ? -4.867 3.635 41.076 1.00 79.12 324 THR A O 1
ATOM 2661 N N . GLU A 1 325 ? -4.378 1.448 41.221 1.00 83.06 325 GLU A N 1
ATOM 2662 C CA . GLU A 1 325 ? -2.925 1.613 41.341 1.00 83.06 325 GLU A CA 1
ATOM 2663 C C . GLU A 1 325 ? -2.321 2.076 40.009 1.00 83.06 325 GLU A C 1
ATOM 2665 O O . GLU A 1 325 ? -1.597 3.066 39.989 1.00 83.06 325 GLU A O 1
ATOM 2670 N N . LYS A 1 326 ? -2.720 1.465 38.883 1.00 70.06 326 LYS A N 1
ATOM 2671 C CA . LYS A 1 326 ? -2.247 1.846 37.540 1.00 70.06 326 LYS A CA 1
ATOM 2672 C C . LYS A 1 326 ? -2.643 3.248 37.073 1.00 70.06 326 LYS A C 1
ATOM 2674 O O . LYS A 1 326 ? -1.990 3.768 36.181 1.00 70.06 326 LYS A O 1
ATOM 2679 N N . TYR A 1 327 ? -3.735 3.813 37.588 1.00 57.28 327 TYR A N 1
ATOM 2680 C CA . TYR A 1 327 ? -4.223 5.150 37.213 1.00 57.28 327 TYR A CA 1
ATOM 2681 C C . TYR A 1 327 ? -3.788 6.258 38.194 1.00 57.28 327 TYR A C 1
ATOM 2683 O O . TYR A 1 327 ? -4.157 7.417 37.999 1.00 57.28 327 TYR A O 1
ATOM 2691 N N . LYS A 1 328 ? -3.058 5.916 39.267 1.00 51.97 328 LYS A N 1
ATOM 2692 C CA . LYS A 1 328 ? -2.474 6.880 40.221 1.00 51.97 328 LYS A CA 1
ATOM 2693 C C . LYS A 1 328 ? -0.973 7.125 40.017 1.00 51.97 328 LYS A C 1
ATOM 2695 O O . LYS A 1 328 ? -0.466 8.082 40.601 1.00 51.97 328 LYS A O 1
ATOM 2700 N N . GLU A 1 329 ? -0.301 6.287 39.233 1.00 40.84 329 GLU A N 1
ATOM 2701 C CA . GLU A 1 329 ? 1.011 6.559 38.620 1.00 40.84 329 GLU A CA 1
ATOM 2702 C C . GLU A 1 329 ? 0.819 7.218 37.251 1.00 40.84 329 GLU A C 1
ATOM 2704 O O . GLU A 1 329 ? 1.649 8.093 36.912 1.00 40.84 329 GLU A O 1
#

Sequence (329 aa):
MPVDFYNPPEAIIAIGDKEGVELGGVKTLVSIDQNHNFFTEGNIFTEMSWATFYEEEDLSDQIDMFMTQKYESVREDPEALVKIIVSTIYEIINNKKIFYGIMDFEADAFMNENSVIGLKIDYKFINSLMESHKKIRDSEDKFPRIVKDEKGLKKIQLDFDGAQKKNLMLQGSKLEDYAEKLRMAKGFATGIVCTSEGAANLYIISDNIVFEKDQYRDHEIDEQQLKFMEWAIKDRGVLFPISWFRIDIGIRSLETLELWDQIKDHPDLNKALDYYDRYVMGLIYKKFKPEQIGIDLEDEFYDMSPQERAKALKDMAEAIRFLTEKYKE